Protein AF-A0A7C2EYW4-F1 (afdb_monomer)

Secondary structure (DSSP, 8-state):
-HHHHHHHHHHHHHHHHHHHTT--EEEEEEEE---TTHHHHHHHHHHTSTTEEEEEEETTTTEEEEEE-TTT--HHHHHHHHHHTT-EEEEPPPGGGEEEEEEEEE---S-HHHHHHHHTTSTTEEEEEEEEETTEEEEEEEEETTT--HHHHHHHHHHH-TT-EEEEPPHHHHHHHHHHT--

Sequence (183 aa):
MRSFIFAIAIELLFLTSILLAAQEGSLRLRVFGMGPHGEGDIKSVVSGLPGVFEVRVDALKKELSFKFAPEFITETKIIMALRRAGYDVRRLFPEWKLERVFLGISGIKDDIAEIEKELYAFYDVDRVEIFRNSDMFVAVIDFRKGKLDPGQLIWSLKFNFPDLNVEIIPSLKMHKESKEGIG

pLDDT: mean 85.78, std 16.64, range [35.69, 97.75]

Solvent-accessible surface area (backbone atoms only — not comparable to full-atom values): 10532 Å² total; per-residue (Å²): 115,72,69,60,55,54,53,54,52,52,52,51,54,50,52,52,51,56,66,66,70,66,64,70,40,73,53,59,33,40,53,42,79,66,57,101,61,28,59,62,54,52,48,49,60,52,61,69,37,70,48,41,44,79,77,45,69,40,72,64,72,25,36,39,35,34,33,30,35,58,92,68,39,50,72,68,58,52,55,50,49,44,44,74,74,66,32,49,75,42,68,68,74,57,73,93,49,49,40,78,49,36,34,39,40,33,66,79,83,70,61,67,66,58,56,52,33,56,55,50,65,40,88,52,46,72,47,77,47,75,47,81,54,93,93,32,34,39,38,41,36,32,25,38,58,93,75,64,61,71,66,57,57,49,49,50,49,36,69,80,36,72,70,44,48,68,46,81,48,60,75,72,59,61,62,52,59,73,59,67,78,74,123

Nearest PDB structures (foldseek):
  2l3m-assembly1_A  TM=9.181E-01  e=7.686E-05  Bacillus anthracis str. Ames
  1osd-assembly2_B  TM=9.434E-01  e=4.383E-04  Cupriavidus metallidurans
  7si3-assembly1_A  TM=4.619E-01  e=3.820E-06  Xenopus tropicalis
  2k1r-assembly1_A  TM=8.909E-01  e=1.216E-03  unclassified
  4un1-assembly2_C  TM=5.196E-01  e=2.044E-02  Desulfovibrio desulfuricans

Mean predicted aligned error: 9.36 Å

Radius of gyration: 23.15 Å; Cα contacts (8 Å, |Δi|>4): 263; chains: 1; bounding box: 55×27×84 Å

Structure (mmCIF, N/CA/C/O backbone):
data_AF-A0A7C2EYW4-F1
#
_entry.id   AF-A0A7C2EYW4-F1
#
loop_
_atom_site.group_PDB
_atom_site.id
_atom_site.type_symbol
_atom_site.label_atom_id
_atom_site.label_alt_id
_atom_site.label_comp_id
_atom_site.label_asym_id
_atom_site.label_entity_id
_atom_site.label_seq_id
_atom_site.pdbx_PDB_ins_code
_atom_site.Cartn_x
_atom_site.Cartn_y
_atom_site.Cartn_z
_atom_site.occupancy
_atom_site.B_iso_or_equiv
_atom_site.auth_seq_id
_atom_site.auth_comp_id
_atom_site.auth_asym_id
_atom_site.auth_atom_id
_atom_site.pdbx_PDB_model_num
ATOM 1 N N . MET A 1 1 ? -3.345 8.975 62.049 1.00 56.09 1 MET A N 1
ATOM 2 C CA . MET A 1 1 ? -2.383 8.368 61.096 1.00 56.09 1 MET A CA 1
ATOM 3 C C . MET A 1 1 ? -3.020 7.362 60.136 1.00 56.09 1 MET A C 1
ATOM 5 O O . MET A 1 1 ? -2.710 7.431 58.960 1.00 56.09 1 MET A O 1
ATOM 9 N N . ARG A 1 2 ? -3.942 6.481 60.565 1.00 53.00 2 ARG A N 1
ATOM 10 C CA . ARG A 1 2 ? -4.616 5.520 59.659 1.00 53.00 2 ARG A CA 1
ATOM 11 C C . ARG A 1 2 ? -5.459 6.169 58.547 1.00 53.00 2 ARG A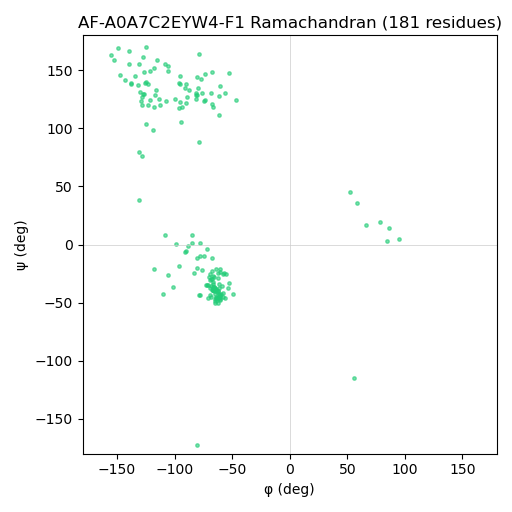 C 1
ATOM 13 O O . ARG A 1 2 ? -5.390 5.726 57.412 1.00 53.00 2 ARG A O 1
ATOM 20 N N . SER A 1 3 ? -6.190 7.241 58.841 1.00 54.00 3 SER A N 1
ATOM 21 C CA . SER A 1 3 ? -7.060 7.944 57.881 1.00 54.00 3 SER A CA 1
ATOM 22 C C . SER A 1 3 ? -6.310 8.664 56.749 1.00 54.00 3 SER A C 1
ATOM 24 O O . SER A 1 3 ? -6.818 8.729 55.637 1.00 54.00 3 SER A O 1
ATOM 26 N N . PHE A 1 4 ? -5.080 9.131 56.991 1.00 53.34 4 PHE A N 1
ATOM 27 C CA . PHE A 1 4 ? -4.237 9.759 55.960 1.00 53.34 4 PHE A CA 1
ATOM 28 C C . PHE A 1 4 ? -3.695 8.744 54.942 1.00 53.34 4 PHE A C 1
ATOM 30 O O . PHE A 1 4 ? -3.603 9.048 53.759 1.00 53.34 4 PHE A O 1
ATOM 37 N N . ILE A 1 5 ? -3.391 7.520 55.384 1.00 59.62 5 ILE A N 1
ATOM 38 C CA . ILE A 1 5 ? -2.897 6.447 54.507 1.00 59.62 5 ILE A CA 1
ATOM 39 C C . ILE A 1 5 ? -4.008 5.968 53.558 1.00 59.62 5 ILE A C 1
ATOM 41 O O . ILE A 1 5 ? -3.743 5.716 52.386 1.00 59.62 5 ILE A O 1
ATOM 45 N N . PHE A 1 6 ? -5.260 5.906 54.029 1.00 54.50 6 PHE A N 1
ATOM 46 C CA . PHE A 1 6 ? -6.409 5.563 53.181 1.00 54.50 6 PHE A CA 1
ATOM 47 C C . PHE A 1 6 ? -6.700 6.625 52.110 1.00 54.50 6 PHE A C 1
ATOM 49 O O . PHE A 1 6 ? -6.994 6.258 50.978 1.00 54.50 6 PHE A O 1
ATOM 56 N N . ALA A 1 7 ? -6.579 7.917 52.432 1.00 59.84 7 ALA A N 1
ATOM 57 C CA . ALA A 1 7 ? -6.786 8.993 51.458 1.00 59.84 7 ALA A CA 1
ATOM 58 C C . ALA A 1 7 ? -5.745 8.953 50.323 1.00 59.84 7 ALA A C 1
ATOM 60 O O . ALA A 1 7 ? -6.109 8.994 49.151 1.00 59.84 7 ALA A O 1
ATOM 61 N N . ILE A 1 8 ? -4.466 8.761 50.666 1.00 61.53 8 ILE A N 1
ATOM 62 C CA . ILE A 1 8 ? -3.371 8.649 49.688 1.00 61.53 8 ILE A CA 1
ATOM 63 C C . ILE A 1 8 ? -3.527 7.390 48.818 1.00 61.53 8 ILE A C 1
ATOM 65 O O . ILE A 1 8 ? -3.290 7.434 47.613 1.00 61.53 8 ILE A O 1
ATOM 69 N N . ALA A 1 9 ? -3.966 6.267 49.398 1.00 60.16 9 ALA A N 1
ATOM 70 C CA . ALA A 1 9 ? -4.212 5.037 48.644 1.00 60.16 9 ALA A CA 1
ATOM 71 C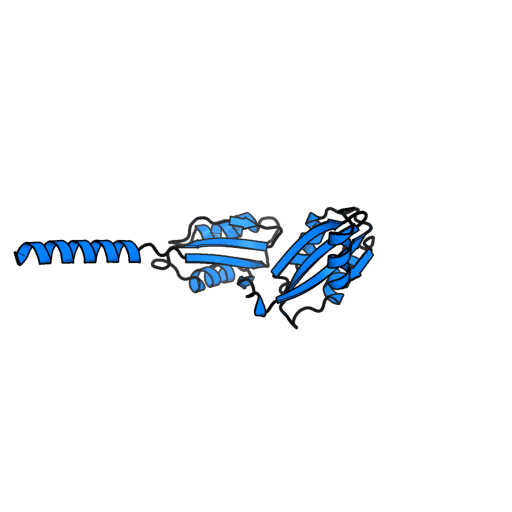 C . ALA A 1 9 ? -5.366 5.179 47.633 1.00 60.16 9 ALA A C 1
ATOM 73 O O . ALA A 1 9 ? -5.275 4.638 46.532 1.00 60.16 9 ALA A O 1
ATOM 74 N N . ILE A 1 10 ? -6.425 5.923 47.977 1.00 59.62 10 ILE A N 1
ATOM 75 C CA . ILE A 1 10 ? -7.556 6.201 47.077 1.00 59.62 10 ILE A CA 1
ATOM 76 C C . ILE A 1 10 ? -7.127 7.130 45.935 1.00 59.62 10 ILE A C 1
ATOM 78 O O . ILE A 1 10 ? -7.447 6.846 44.783 1.00 59.62 10 ILE A O 1
ATOM 82 N N . GLU A 1 11 ? -6.357 8.186 46.211 1.00 59.41 11 GLU A N 1
ATOM 83 C CA . GLU A 1 11 ? -5.841 9.072 45.157 1.00 59.41 11 GLU A CA 1
ATOM 84 C C . GLU A 1 11 ? -4.878 8.352 44.202 1.00 59.41 11 GLU A C 1
ATOM 86 O O . GLU A 1 11 ? -4.959 8.543 42.989 1.00 59.41 11 GLU A O 1
ATOM 91 N N . LEU A 1 12 ? -4.024 7.458 44.711 1.00 56.53 12 LEU A N 1
ATOM 92 C CA . LEU A 1 12 ? -3.147 6.623 43.879 1.00 56.53 12 LEU A CA 1
ATOM 93 C C . LEU A 1 12 ? -3.932 5.611 43.021 1.00 56.53 12 LEU A C 1
ATOM 95 O O . LEU A 1 12 ? -3.577 5.382 41.862 1.00 56.53 12 LEU A O 1
ATOM 99 N N . LEU A 1 13 ? -5.022 5.037 43.542 1.00 57.00 13 LEU A N 1
ATOM 100 C CA . LEU A 1 13 ? -5.949 4.186 42.778 1.00 57.00 13 LEU A CA 1
ATOM 101 C C . LEU A 1 13 ? -6.680 4.967 41.673 1.00 57.00 13 LEU A C 1
ATOM 103 O O . LEU A 1 13 ? -6.859 4.456 40.566 1.00 57.00 13 LEU A O 1
ATOM 107 N N . PHE A 1 14 ? -7.053 6.221 41.933 1.00 53.25 14 PHE A N 1
ATOM 108 C CA . PHE A 1 14 ? -7.632 7.109 40.922 1.00 53.25 14 PHE A CA 1
ATOM 109 C C . PHE A 1 14 ? -6.612 7.503 39.844 1.00 53.25 14 PHE A C 1
ATOM 111 O O . PHE A 1 14 ? -6.916 7.407 38.657 1.00 53.25 14 PHE A O 1
ATOM 118 N N . LEU A 1 15 ? -5.385 7.868 40.226 1.00 50.94 15 LEU A N 1
ATOM 119 C CA . LEU A 1 15 ? -4.314 8.235 39.289 1.00 50.94 15 LEU A CA 1
ATOM 120 C C . LEU A 1 15 ? -3.898 7.071 38.382 1.00 50.94 15 LEU A C 1
ATOM 122 O O . LEU A 1 15 ? -3.704 7.262 37.184 1.00 50.94 15 LEU A O 1
ATOM 126 N N . THR A 1 16 ? -3.811 5.856 38.924 1.00 49.16 16 THR A N 1
ATOM 127 C CA . THR A 1 16 ? -3.517 4.651 38.127 1.00 49.16 16 THR A CA 1
ATOM 128 C C . THR A 1 16 ? -4.662 4.278 37.188 1.00 49.16 16 THR A C 1
ATOM 130 O O . THR A 1 16 ? -4.400 3.880 36.057 1.00 49.16 16 THR A O 1
ATOM 133 N N . SER A 1 17 ? -5.918 4.476 37.598 1.00 46.69 17 SER A N 1
ATOM 134 C CA . SER A 1 17 ? -7.085 4.262 36.730 1.00 46.69 17 SER A CA 1
ATOM 135 C C . SER A 1 17 ? -7.138 5.263 35.570 1.00 46.69 17 SER A C 1
ATOM 137 O O . SER A 1 17 ? -7.440 4.875 34.447 1.00 46.69 17 SER A O 1
ATOM 139 N N . ILE A 1 18 ? -6.786 6.532 35.812 1.00 51.09 18 ILE A N 1
ATOM 140 C CA . ILE A 1 18 ? -6.699 7.566 34.766 1.00 51.09 18 ILE A CA 1
ATOM 141 C C . ILE A 1 18 ? -5.546 7.267 33.797 1.00 51.09 18 ILE A C 1
ATOM 143 O O . ILE A 1 18 ? -5.705 7.419 32.589 1.00 51.09 18 ILE A O 1
ATOM 147 N N . LEU A 1 19 ? -4.405 6.786 34.303 1.00 48.47 19 LEU A N 1
ATOM 148 C CA . LEU A 1 19 ? -3.255 6.430 33.467 1.00 48.47 19 LEU A CA 1
ATOM 149 C C . LEU A 1 19 ? -3.509 5.171 32.615 1.00 48.47 19 LEU A C 1
ATOM 151 O O . LEU A 1 19 ? -2.958 5.048 31.525 1.00 48.47 19 LEU A O 1
ATOM 155 N N . LEU A 1 20 ? -4.366 4.256 33.083 1.00 49.12 20 LEU A N 1
ATOM 156 C CA . LEU A 1 20 ? -4.793 3.071 32.332 1.00 49.12 20 LEU A CA 1
A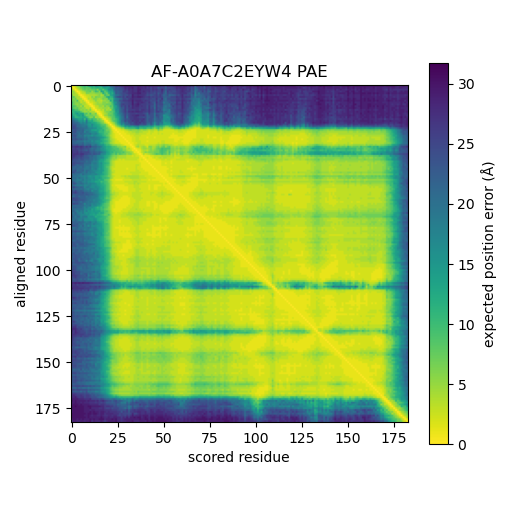TOM 157 C C . LEU A 1 20 ? -5.901 3.384 31.302 1.00 49.12 20 LEU A C 1
ATOM 159 O O . LEU A 1 20 ? -6.082 2.624 30.355 1.00 49.12 20 LEU A O 1
ATOM 163 N N . ALA A 1 21 ? -6.616 4.504 31.463 1.00 50.62 21 ALA A N 1
ATOM 164 C CA . ALA A 1 21 ? -7.762 4.909 30.643 1.00 50.62 21 ALA A CA 1
ATOM 165 C C . ALA A 1 21 ? -7.407 5.651 29.338 1.00 50.62 21 ALA A C 1
ATOM 167 O O . ALA A 1 21 ? -8.312 6.040 28.611 1.00 50.62 21 ALA A O 1
ATOM 168 N N . ALA A 1 22 ? -6.127 5.848 29.015 1.00 59.88 22 ALA A N 1
ATOM 169 C CA . ALA A 1 22 ? -5.719 6.569 27.803 1.00 59.88 22 ALA A CA 1
ATOM 170 C C . ALA A 1 22 ? -4.664 5.811 26.983 1.00 59.88 22 ALA A C 1
ATOM 172 O O . ALA A 1 22 ? -3.726 6.406 26.452 1.00 59.88 22 ALA A O 1
ATOM 173 N N . GLN A 1 23 ? -4.777 4.482 26.885 1.00 73.19 23 GLN A N 1
ATOM 174 C CA . GLN A 1 23 ? -3.941 3.736 25.947 1.00 73.19 23 GLN A CA 1
ATOM 175 C C . GLN A 1 23 ? -4.515 3.870 24.532 1.00 73.19 23 GLN A C 1
ATOM 177 O O . GLN A 1 23 ? -5.323 3.05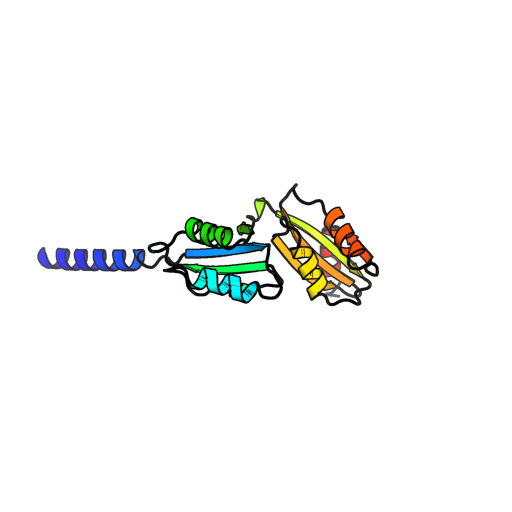7 24.098 1.00 73.19 23 GLN A O 1
ATOM 182 N N . GLU A 1 24 ? -4.099 4.915 23.814 1.00 88.38 24 GLU A N 1
ATOM 183 C CA . GLU A 1 24 ? -4.451 5.106 22.405 1.00 88.38 24 GLU A CA 1
ATOM 184 C C . GLU A 1 24 ? -3.915 3.943 21.554 1.00 88.38 24 GLU A C 1
ATOM 186 O O . GLU A 1 24 ? -2.724 3.618 21.574 1.00 88.38 24 GLU A O 1
ATOM 191 N N . GLY A 1 25 ? -4.796 3.326 20.770 1.00 93.06 25 GLY A N 1
ATOM 192 C CA . GLY A 1 25 ? -4.416 2.417 19.701 1.00 93.06 25 GLY A CA 1
ATOM 193 C C . GLY A 1 25 ? -3.999 3.199 18.458 1.00 93.06 25 GLY A C 1
ATOM 194 O O . GLY A 1 25 ? -4.581 4.231 18.131 1.00 93.06 25 GLY A O 1
ATOM 195 N N . SER A 1 26 ? -3.012 2.696 17.720 1.00 95.19 26 SER A N 1
ATOM 196 C CA . SER A 1 26 ? -2.669 3.198 16.388 1.00 95.19 26 SER A CA 1
ATOM 197 C C . SER A 1 26 ? -2.525 2.030 15.431 1.00 95.19 26 SER A C 1
ATOM 199 O O . SER A 1 26 ? -1.944 1.002 15.776 1.00 95.19 26 SER A O 1
ATOM 201 N N . LEU A 1 27 ? -3.063 2.186 14.224 1.00 95.94 27 LEU A N 1
ATOM 202 C CA . LEU A 1 27 ? -3.019 1.145 13.211 1.00 95.94 27 LEU A CA 1
ATOM 203 C C . LEU A 1 27 ? -2.704 1.747 11.843 1.00 95.94 27 LEU A C 1
ATOM 205 O O . LEU A 1 27 ? -3.226 2.794 11.458 1.00 95.94 27 LEU A O 1
ATOM 209 N N . ARG A 1 28 ? -1.839 1.043 11.109 1.00 96.81 28 ARG A N 1
ATO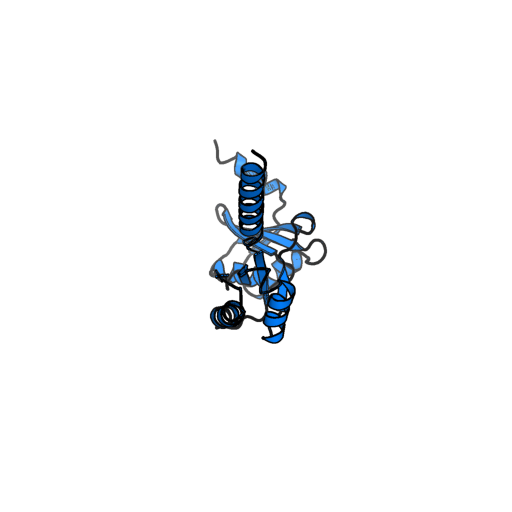M 210 C CA . ARG A 1 28 ? -1.521 1.293 9.704 1.00 96.81 28 ARG A CA 1
ATOM 211 C C . ARG A 1 28 ? -1.935 0.102 8.857 1.00 96.81 28 ARG A C 1
ATOM 213 O O . ARG A 1 28 ? -1.584 -1.041 9.159 1.00 96.81 28 ARG A O 1
ATOM 220 N N . LEU A 1 29 ? -2.689 0.386 7.805 1.00 97.06 29 LEU A N 1
ATOM 221 C CA . LEU A 1 29 ? -3.238 -0.591 6.880 1.00 97.06 29 LEU A CA 1
ATOM 222 C C . LEU A 1 29 ? -2.857 -0.240 5.444 1.00 97.06 29 LEU A C 1
ATOM 224 O O . LEU A 1 29 ? -2.769 0.927 5.066 1.00 97.06 29 LEU A O 1
ATOM 228 N N . ARG A 1 30 ? -2.701 -1.281 4.634 1.00 96.31 30 ARG A N 1
ATOM 229 C CA . ARG A 1 30 ? -2.747 -1.204 3.180 1.00 96.31 30 ARG A CA 1
ATOM 230 C C . ARG A 1 30 ? -4.184 -1.438 2.726 1.00 96.31 30 ARG A C 1
ATOM 232 O O . ARG A 1 30 ? -4.832 -2.353 3.241 1.00 96.31 30 ARG A O 1
ATOM 239 N N . VAL A 1 31 ? -4.672 -0.622 1.794 1.00 95.94 31 VAL A N 1
ATOM 240 C CA . VAL A 1 31 ? -6.066 -0.658 1.336 1.00 95.94 31 VAL A CA 1
ATOM 241 C C . VAL A 1 31 ? -6.144 -0.740 -0.189 1.00 95.94 31 VAL A C 1
ATOM 243 O O . VAL A 1 31 ? -5.578 0.078 -0.902 1.00 95.94 31 VAL A O 1
ATOM 246 N N . PHE A 1 32 ? -6.876 -1.718 -0.703 1.00 94.56 32 PHE A N 1
ATOM 247 C CA . PHE A 1 32 ? -7.069 -1.969 -2.127 1.00 94.56 32 PHE A CA 1
ATOM 248 C C . PHE A 1 32 ? -8.537 -1.776 -2.512 1.00 94.56 32 PHE A C 1
ATOM 250 O O . PHE A 1 32 ? -9.433 -1.835 -1.669 1.00 94.56 32 PHE A O 1
ATOM 257 N N . GLY A 1 33 ? -8.776 -1.533 -3.802 1.00 90.62 33 GLY A N 1
ATOM 258 C CA . GLY A 1 33 ? -10.104 -1.187 -4.317 1.00 90.62 33 GLY A CA 1
ATOM 259 C C . GLY A 1 33 ? -10.436 0.307 -4.240 1.00 90.62 33 GLY A C 1
ATOM 260 O O . GLY A 1 33 ? -11.592 0.677 -4.407 1.00 90.62 33 GLY A O 1
ATOM 261 N N . MET A 1 34 ? -9.444 1.176 -4.005 1.00 85.75 34 MET A N 1
ATOM 262 C CA . MET A 1 34 ? -9.630 2.626 -4.124 1.00 85.75 34 MET A CA 1
ATOM 263 C C . MET A 1 34 ? -9.878 3.014 -5.584 1.00 85.75 34 MET A C 1
ATOM 265 O O . MET A 1 34 ? -9.015 2.805 -6.436 1.00 85.75 34 MET A O 1
ATOM 269 N N . GLY A 1 35 ? -11.046 3.594 -5.862 1.00 80.00 35 GLY A N 1
ATOM 270 C CA . GLY A 1 35 ? -11.306 4.297 -7.118 1.00 80.00 35 GLY A CA 1
ATOM 271 C C . GLY A 1 35 ? -10.738 5.727 -7.115 1.00 80.00 35 GLY A C 1
ATOM 272 O O . GLY A 1 35 ? -10.090 6.131 -6.149 1.00 80.00 35 GLY A O 1
ATOM 273 N N . PRO A 1 36 ? -11.036 6.536 -8.148 1.00 75.75 36 PRO A N 1
ATOM 274 C CA . PRO A 1 36 ? -10.561 7.923 -8.271 1.00 75.75 36 PRO A CA 1
ATOM 275 C C . PRO A 1 36 ? -10.930 8.846 -7.095 1.00 75.75 36 PRO A C 1
ATOM 277 O O . PRO A 1 36 ? -10.243 9.831 -6.847 1.00 75.75 36 PRO A O 1
ATOM 280 N N . HIS A 1 37 ? -11.997 8.524 -6.357 1.00 78.06 37 HIS A N 1
ATOM 281 C CA . HIS A 1 37 ? -12.452 9.253 -5.164 1.00 78.06 37 HIS A CA 1
ATOM 282 C C . HIS A 1 37 ? -12.217 8.479 -3.852 1.00 78.06 37 HIS A C 1
ATOM 284 O O . HIS A 1 37 ? -12.649 8.910 -2.784 1.00 78.06 37 HIS A O 1
ATOM 290 N N . GLY A 1 38 ? -11.500 7.350 -3.918 1.00 77.88 38 GLY A N 1
ATOM 291 C CA . GLY A 1 38 ? -11.393 6.382 -2.825 1.00 77.88 38 GLY A CA 1
ATOM 292 C C . GLY A 1 38 ? -10.751 6.927 -1.548 1.00 77.88 38 GLY A C 1
ATOM 293 O O . GLY A 1 38 ? -11.041 6.425 -0.466 1.00 77.88 38 GLY A O 1
ATOM 294 N N . GLU A 1 39 ? -9.930 7.977 -1.639 1.00 86.88 39 GLU A N 1
ATOM 295 C CA . GLU A 1 39 ? -9.339 8.621 -0.462 1.00 86.88 39 GLU A CA 1
ATOM 296 C C . GLU A 1 39 ? -10.404 9.231 0.462 1.00 86.88 39 GLU A C 1
ATOM 298 O O . GLU A 1 39 ? -10.419 8.965 1.669 1.00 86.88 39 GLU A O 1
ATOM 303 N N . GLY A 1 40 ? -11.312 10.030 -0.108 1.00 89.69 40 GLY A N 1
ATOM 304 C CA . GLY A 1 40 ? -12.383 10.683 0.642 1.00 89.69 40 GLY A CA 1
ATOM 305 C C . GLY A 1 40 ? -13.363 9.669 1.226 1.00 89.69 40 GLY A C 1
ATOM 306 O O . GLY A 1 40 ? -13.727 9.767 2.400 1.00 89.69 40 GLY A O 1
ATOM 307 N N . ASP A 1 41 ? -13.717 8.656 0.436 1.00 91.75 41 ASP A N 1
ATOM 308 C CA . ASP A 1 41 ? -14.661 7.611 0.831 1.00 91.75 41 ASP A CA 1
ATOM 309 C C . ASP A 1 41 ? -14.115 6.760 1.986 1.00 91.75 41 ASP A C 1
ATOM 311 O O . ASP A 1 41 ? -14.798 6.561 2.992 1.00 91.75 41 ASP A O 1
ATOM 315 N N . ILE A 1 42 ? -12.857 6.308 1.904 1.00 94.44 42 ILE A N 1
ATOM 316 C CA . ILE A 1 42 ? -12.213 5.548 2.988 1.00 94.44 42 ILE A CA 1
ATOM 317 C C . ILE A 1 42 ? -12.111 6.390 4.250 1.00 94.44 42 ILE A C 1
ATOM 319 O O . ILE A 1 42 ? -12.429 5.910 5.342 1.00 94.44 42 ILE A O 1
ATOM 323 N N . LYS A 1 43 ? -11.673 7.646 4.116 1.00 95.12 43 LYS A N 1
ATOM 324 C CA . LYS A 1 43 ? -11.561 8.545 5.262 1.00 95.12 43 LYS A CA 1
AT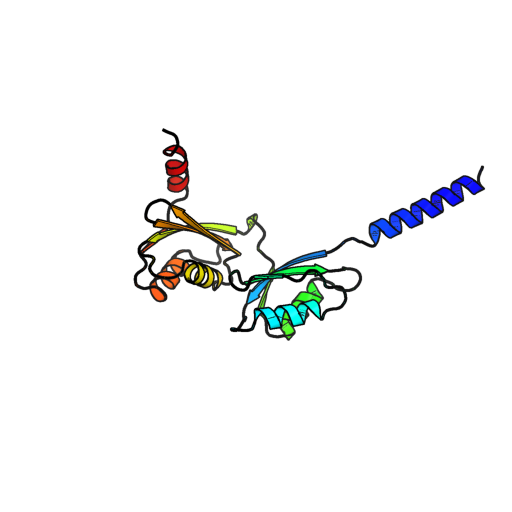OM 325 C C . LYS A 1 43 ? -12.921 8.736 5.930 1.00 95.12 43 LYS A C 1
ATOM 327 O O . LYS A 1 43 ? -12.995 8.648 7.150 1.00 95.12 43 LYS A O 1
ATOM 332 N N . SER A 1 44 ? -13.989 8.913 5.152 1.00 94.19 44 SER A N 1
ATOM 333 C CA . SER A 1 44 ? -15.357 9.030 5.666 1.00 94.19 44 SER A CA 1
ATOM 334 C C . SER A 1 44 ? -15.798 7.779 6.433 1.00 94.19 44 SER A C 1
ATOM 336 O O . SER A 1 44 ? -16.247 7.891 7.575 1.00 94.19 44 SER A O 1
ATOM 338 N N . VAL A 1 45 ? -15.585 6.585 5.863 1.00 95.00 45 VAL A N 1
ATOM 339 C CA . VAL A 1 45 ? -15.915 5.305 6.516 1.00 95.00 45 VAL A CA 1
ATOM 340 C C . VAL A 1 45 ? -15.217 5.177 7.867 1.00 95.00 45 VAL A C 1
ATOM 342 O O . VAL A 1 45 ? -15.848 4.794 8.847 1.00 95.00 45 VAL A O 1
ATOM 345 N N . VAL A 1 46 ? -13.924 5.498 7.930 1.00 96.12 46 VAL A N 1
ATOM 346 C CA . VAL A 1 46 ? -13.098 5.298 9.129 1.00 96.12 46 VAL A CA 1
ATOM 347 C C . VAL A 1 46 ? -13.355 6.380 10.175 1.00 96.12 46 VAL A C 1
ATOM 349 O O . VAL A 1 46 ? -13.510 6.060 11.349 1.00 96.12 46 VAL A O 1
ATOM 352 N N . SER A 1 47 ? -13.460 7.647 9.766 1.00 96.31 47 SER A N 1
ATOM 353 C CA . SER A 1 47 ? -13.791 8.762 10.664 1.00 96.31 47 SER A CA 1
ATOM 354 C C . SER A 1 47 ? -15.220 8.695 11.208 1.00 96.31 47 SER A C 1
ATOM 356 O O . SER A 1 47 ? -15.489 9.271 12.257 1.00 96.31 47 SER A O 1
ATOM 358 N N . GLY A 1 48 ? -16.133 7.992 10.532 1.00 95.88 48 GLY A N 1
ATOM 359 C CA . GLY A 1 48 ? -17.492 7.752 11.023 1.00 95.88 48 GLY A CA 1
ATOM 360 C C . GLY A 1 48 ? -17.585 6.711 12.145 1.00 95.88 48 GLY A C 1
ATOM 361 O O . GLY A 1 48 ? -18.651 6.552 12.741 1.00 95.88 48 GLY A O 1
ATOM 362 N N . LEU A 1 49 ? -16.503 5.983 12.443 1.00 96.88 49 LEU A N 1
ATOM 363 C CA . LEU A 1 49 ? -16.500 4.959 13.484 1.00 96.88 49 LEU A CA 1
ATOM 364 C C . LEU A 1 49 ? -16.307 5.582 14.878 1.00 96.88 49 LEU A C 1
ATOM 366 O O . LEU A 1 49 ? -15.330 6.304 15.093 1.00 96.88 49 LEU A O 1
ATOM 370 N N . PRO A 1 50 ? -17.174 5.266 15.862 1.00 94.25 50 PRO A N 1
ATOM 371 C CA . PRO A 1 50 ? -17.009 5.746 17.229 1.00 94.25 50 PRO A CA 1
ATOM 372 C C . PRO A 1 50 ? -15.651 5.353 17.815 1.00 94.25 50 PRO A C 1
ATOM 374 O O . PRO A 1 50 ? -15.259 4.187 17.764 1.00 94.25 50 PRO A O 1
ATOM 377 N N . GLY A 1 51 ? -14.952 6.332 18.389 1.00 93.94 51 GLY A N 1
ATOM 378 C CA . GLY A 1 51 ? -13.640 6.137 19.001 1.00 93.94 51 GLY A CA 1
ATOM 379 C C . GLY A 1 51 ? -12.457 6.199 18.034 1.00 93.94 51 GLY A C 1
ATOM 380 O O . GLY A 1 51 ? -11.340 5.997 18.488 1.00 93.94 51 GLY A O 1
ATOM 381 N N . VAL A 1 52 ? -12.650 6.480 16.740 1.00 96.75 52 VAL A N 1
ATOM 382 C CA . VAL A 1 52 ? -11.549 6.681 15.779 1.00 96.75 52 VAL A CA 1
ATOM 383 C C . VAL A 1 52 ? -11.226 8.169 15.611 1.00 96.75 52 VAL A C 1
ATOM 385 O O . VAL A 1 52 ? -12.123 9.002 15.524 1.00 96.75 52 VAL A O 1
ATOM 388 N N . PHE A 1 53 ? -9.938 8.511 15.541 1.00 95.56 53 PHE A N 1
ATOM 389 C CA . PHE A 1 53 ? -9.440 9.878 15.373 1.00 95.56 53 PHE A CA 1
ATOM 390 C C . PHE A 1 53 ? -8.110 9.912 14.593 1.00 95.56 53 PHE A C 1
ATOM 392 O O . PHE A 1 53 ? -7.507 8.881 14.303 1.00 95.56 53 PHE A O 1
ATOM 399 N N . GLU A 1 54 ? -7.667 11.108 14.189 1.00 95.19 54 GLU A N 1
ATOM 400 C CA . GLU A 1 54 ? -6.417 11.324 13.431 1.00 95.19 54 GLU A CA 1
ATOM 401 C C . GLU A 1 54 ? -6.271 10.464 12.154 1.00 95.19 54 GLU A C 1
ATOM 403 O O . GLU A 1 54 ? -5.215 9.902 11.868 1.00 95.19 54 GLU A O 1
ATOM 408 N N . VAL A 1 55 ? -7.334 10.368 11.353 1.00 97.06 55 VAL A N 1
ATOM 409 C CA . VAL A 1 55 ? -7.326 9.572 10.117 1.00 97.06 55 VAL A CA 1
ATOM 410 C C . VAL A 1 55 ? -6.537 10.274 9.011 1.00 97.06 55 VAL A C 1
ATOM 412 O O . VAL A 1 55 ? -6.868 11.396 8.609 1.00 97.06 55 VAL A O 1
ATOM 415 N N . ARG A 1 56 ? -5.529 9.588 8.471 1.00 96.62 56 ARG A N 1
ATOM 416 C CA . ARG A 1 56 ? -4.753 10.004 7.299 1.00 96.62 56 ARG A CA 1
ATOM 417 C C . ARG A 1 56 ? -4.762 8.901 6.257 1.00 96.62 56 ARG A C 1
ATOM 419 O O . ARG A 1 56 ? -4.614 7.724 6.586 1.00 96.62 56 ARG A O 1
ATOM 426 N N . VAL A 1 57 ? -4.895 9.305 5.007 1.00 95.69 57 VAL A N 1
ATOM 427 C CA . VAL A 1 57 ? -4.859 8.411 3.859 1.00 95.69 57 VAL A CA 1
ATOM 428 C C . VAL A 1 57 ? -3.750 8.898 2.939 1.00 95.69 57 VAL A C 1
ATOM 430 O O . VAL A 1 57 ? -3.571 10.098 2.764 1.00 95.69 57 VAL A O 1
ATOM 433 N N . ASP A 1 58 ? -2.984 7.960 2.405 1.00 93.62 58 ASP A N 1
ATOM 434 C CA . ASP A 1 58 ? -2.016 8.185 1.341 1.00 93.62 58 ASP A CA 1
ATOM 435 C C . ASP A 1 58 ? -2.468 7.325 0.161 1.00 93.62 58 ASP A C 1
ATOM 437 O O . ASP A 1 58 ? -2.281 6.105 0.158 1.00 93.62 58 ASP A O 1
ATOM 441 N N . ALA A 1 59 ? -3.151 7.944 -0.803 1.00 91.06 59 ALA A N 1
ATOM 442 C CA . ALA A 1 59 ? -3.730 7.232 -1.938 1.00 91.06 59 ALA A CA 1
ATOM 443 C C . ALA A 1 59 ? -2.658 6.628 -2.857 1.00 91.06 59 ALA A C 1
ATOM 445 O O . ALA A 1 59 ? -2.860 5.537 -3.391 1.00 91.06 59 ALA A O 1
ATOM 446 N N . LEU A 1 60 ? -1.509 7.300 -2.997 1.00 91.38 60 LEU A N 1
ATOM 447 C CA . LEU A 1 60 ? -0.390 6.837 -3.816 1.00 91.38 60 LEU A CA 1
ATOM 448 C C . LEU A 1 60 ? 0.182 5.546 -3.235 1.00 91.38 60 LEU A C 1
ATOM 450 O O . LEU A 1 60 ? 0.288 4.537 -3.932 1.00 91.38 60 LEU A O 1
ATOM 454 N N . LYS A 1 61 ? 0.474 5.552 -1.931 1.00 93.19 61 LYS A N 1
ATOM 455 C CA . LYS A 1 61 ? 0.994 4.371 -1.235 1.00 93.19 61 LYS A CA 1
ATOM 456 C C . LYS A 1 61 ? -0.088 3.359 -0.917 1.00 93.19 61 LYS A C 1
ATOM 458 O O . LYS A 1 61 ? 0.231 2.257 -0.493 1.00 93.19 61 LYS A O 1
ATOM 463 N N . LYS A 1 62 ? -1.365 3.706 -1.093 1.00 94.56 62 LYS A N 1
ATOM 464 C CA . LYS A 1 62 ? -2.515 2.921 -0.630 1.00 94.56 62 LYS A CA 1
ATOM 465 C C . LYS A 1 62 ? -2.491 2.697 0.885 1.00 94.56 62 LYS A C 1
ATOM 467 O O . LYS A 1 62 ? -2.826 1.612 1.373 1.00 94.56 62 LYS A O 1
ATOM 472 N N . GLU A 1 63 ? -2.025 3.687 1.644 1.00 95.31 63 GLU A N 1
ATOM 473 C CA . GLU A 1 63 ? -1.944 3.640 3.104 1.00 95.31 63 GLU A CA 1
ATOM 474 C C . GLU A 1 63 ? -3.151 4.289 3.759 1.00 95.31 63 GLU A C 1
ATOM 476 O O . GLU A 1 63 ? -3.577 5.374 3.384 1.00 95.31 63 GLU A O 1
ATOM 481 N N . LEU A 1 64 ? -3.645 3.649 4.809 1.00 97.06 64 LEU A N 1
ATOM 482 C CA . LEU A 1 64 ? -4.560 4.238 5.767 1.00 97.06 64 LEU A CA 1
ATOM 483 C C . LEU A 1 64 ? -3.903 4.151 7.143 1.00 97.06 64 LEU A C 1
ATOM 485 O O . LEU A 1 64 ? -3.553 3.063 7.601 1.00 97.06 64 LEU A O 1
ATOM 489 N N . SER A 1 65 ? -3.770 5.289 7.813 1.00 97.44 65 SER A N 1
ATOM 490 C CA . SER A 1 65 ? -3.293 5.373 9.190 1.00 97.44 65 SER A CA 1
ATOM 491 C C . SER A 1 65 ? -4.308 6.114 10.049 1.00 97.44 65 SER A C 1
ATOM 493 O O . SER A 1 65 ? -4.928 7.078 9.602 1.00 97.44 65 SER A O 1
ATOM 495 N N . PHE A 1 66 ? -4.521 5.641 11.268 1.00 97.06 66 PHE A N 1
ATOM 496 C CA . PHE A 1 66 ? -5.434 6.274 12.213 1.00 97.06 66 PHE A CA 1
ATOM 497 C C . PHE A 1 66 ? -5.048 5.927 13.644 1.00 97.06 66 PHE A C 1
ATOM 499 O O . PHE A 1 66 ? -4.314 4.963 13.906 1.00 97.06 66 PHE A O 1
ATOM 506 N N . LYS A 1 67 ? -5.582 6.714 14.571 1.00 97.12 67 LYS A N 1
ATOM 507 C CA . LYS A 1 67 ? -5.613 6.393 15.988 1.00 97.12 67 LYS A CA 1
ATOM 508 C C . LYS A 1 67 ? -7.028 6.044 16.414 1.00 97.12 67 LYS A C 1
ATOM 510 O O . LYS A 1 67 ? -8.002 6.417 15.760 1.00 97.12 67 LYS A O 1
ATOM 515 N N . PHE A 1 68 ? -7.150 5.279 17.482 1.00 96.44 68 PHE A N 1
ATOM 516 C CA . PHE A 1 68 ? -8.443 4.914 18.025 1.00 96.44 68 PHE A CA 1
ATOM 517 C C . PHE A 1 68 ? -8.357 4.647 19.522 1.00 96.44 68 PHE A C 1
ATOM 519 O O . PHE A 1 68 ? -7.295 4.355 20.060 1.00 96.44 68 PHE A O 1
ATOM 526 N N . ALA A 1 69 ? -9.503 4.734 20.172 1.00 95.75 69 ALA A N 1
ATOM 527 C CA . ALA A 1 69 ? -9.707 4.478 21.581 1.00 95.75 69 ALA A CA 1
ATOM 528 C C . ALA A 1 69 ? -10.166 3.011 21.756 1.00 95.75 69 ALA A C 1
ATOM 530 O O . ALA A 1 69 ? -11.302 2.680 21.375 1.00 95.75 69 ALA A O 1
ATOM 531 N N . PRO A 1 70 ? -9.292 2.095 22.235 1.00 93.94 70 PRO A N 1
ATOM 532 C CA . PRO A 1 70 ? -9.575 0.658 22.300 1.00 93.94 70 PRO A CA 1
ATOM 533 C C . PRO A 1 70 ? -10.785 0.288 23.168 1.00 93.94 70 PRO A C 1
ATOM 535 O O . PRO A 1 70 ? -11.374 -0.779 22.986 1.00 93.94 70 PRO A O 1
ATOM 538 N N . GLU A 1 71 ? -11.173 1.167 24.089 1.00 91.62 71 GLU A N 1
ATOM 539 C CA . GLU A 1 71 ? -12.353 1.041 24.937 1.00 91.62 71 GLU A CA 1
ATOM 540 C C . GLU A 1 71 ? -13.674 1.180 24.157 1.00 91.62 71 GLU A C 1
ATOM 542 O O . GLU A 1 71 ? -14.686 0.602 24.556 1.00 91.62 71 GLU A O 1
ATOM 547 N N . PHE A 1 72 ? -13.668 1.875 23.013 1.00 93.75 72 PHE A N 1
ATOM 548 C CA . PHE A 1 72 ? -14.849 2.054 22.158 1.00 93.75 72 PHE A CA 1
ATOM 549 C C . PHE A 1 72 ? -14.845 1.121 20.946 1.00 93.75 72 PHE A C 1
ATOM 551 O O . PHE A 1 72 ? -15.897 0.618 20.528 1.00 93.75 72 PHE A O 1
ATOM 558 N N . ILE A 1 73 ? -13.672 0.869 20.363 1.00 95.56 73 ILE A N 1
ATOM 559 C CA . ILE A 1 73 ? -13.557 0.115 19.118 1.00 95.56 73 ILE A CA 1
ATOM 560 C C . ILE A 1 73 ? -12.264 -0.694 19.051 1.00 95.56 73 ILE A C 1
ATOM 562 O O . ILE A 1 73 ? -11.215 -0.288 19.530 1.00 95.56 73 ILE A O 1
ATOM 566 N N . THR A 1 74 ? -12.332 -1.863 18.419 1.00 94.56 74 THR A N 1
ATOM 567 C CA . THR A 1 74 ? -11.173 -2.737 18.216 1.00 94.56 74 THR A CA 1
ATOM 568 C C . THR A 1 74 ? -10.699 -2.680 16.769 1.00 94.56 74 THR A C 1
ATOM 570 O O . THR A 1 74 ? -11.510 -2.498 15.856 1.00 94.56 74 THR A O 1
ATOM 573 N N . GLU A 1 75 ? -9.410 -2.944 16.530 1.00 95.06 75 GLU A N 1
ATOM 574 C CA . GLU A 1 75 ? -8.851 -3.058 15.172 1.00 95.06 75 GLU A CA 1
ATOM 575 C C . GLU A 1 75 ? -9.684 -3.978 14.271 1.00 95.06 75 GLU A C 1
ATOM 577 O O . GLU A 1 75 ? -9.949 -3.661 13.113 1.00 95.06 75 GLU A O 1
ATOM 582 N N . THR A 1 76 ? -10.132 -5.116 14.810 1.00 95.69 76 THR A N 1
ATOM 583 C CA . THR A 1 76 ? -10.948 -6.092 14.080 1.00 95.69 76 THR A CA 1
ATOM 584 C C . THR A 1 76 ? -12.262 -5.477 13.605 1.00 95.69 76 THR A C 1
ATOM 586 O O . THR A 1 76 ? -12.639 -5.685 12.453 1.00 95.69 76 THR A O 1
ATOM 589 N N . LYS A 1 77 ? -12.948 -4.689 14.445 1.00 96.19 77 LYS A N 1
ATOM 590 C CA . LYS A 1 77 ? -14.189 -4.003 14.051 1.00 96.19 77 LYS A CA 1
ATOM 591 C C . LYS A 1 77 ? -13.935 -2.965 12.955 1.00 96.19 77 LYS A C 1
ATOM 593 O O . LYS A 1 77 ? -14.729 -2.891 12.022 1.00 96.19 77 LYS A O 1
ATOM 598 N N . ILE A 1 78 ? -12.822 -2.231 13.025 1.00 96.94 78 ILE A N 1
ATOM 599 C CA . ILE A 1 78 ? -12.440 -1.241 12.003 1.00 96.94 78 ILE A CA 1
ATOM 600 C C . ILE A 1 78 ? -12.146 -1.929 10.664 1.00 96.94 78 ILE A C 1
ATOM 602 O O . ILE A 1 78 ? -12.711 -1.562 9.636 1.00 96.94 78 ILE A O 1
ATOM 606 N N . ILE A 1 79 ? -11.334 -2.991 10.678 1.00 97.25 79 ILE A N 1
ATOM 607 C CA . ILE A 1 79 ? -11.026 -3.802 9.490 1.00 97.25 79 ILE A CA 1
ATOM 608 C C . ILE A 1 79 ? -12.306 -4.389 8.878 1.00 97.25 79 ILE A C 1
ATOM 610 O O . ILE A 1 79 ? -12.475 -4.380 7.660 1.00 97.25 79 ILE A O 1
ATOM 614 N N . MET A 1 80 ? -13.233 -4.883 9.703 1.00 97.00 80 MET A N 1
ATOM 615 C CA . MET A 1 80 ? -14.519 -5.391 9.222 1.00 97.00 80 MET A CA 1
ATOM 616 C C . MET A 1 80 ? -15.397 -4.296 8.610 1.00 97.00 80 MET A C 1
ATOM 618 O O . MET A 1 80 ? -16.088 -4.572 7.632 1.00 97.00 80 MET A O 1
ATOM 622 N N . ALA A 1 81 ? -15.388 -3.078 9.157 1.00 96.94 81 ALA A N 1
ATOM 623 C CA . ALA A 1 81 ? -16.128 -1.951 8.593 1.00 96.94 81 ALA A CA 1
ATOM 624 C C . ALA A 1 81 ? -15.601 -1.578 7.199 1.00 96.94 81 ALA A C 1
ATOM 626 O O . ALA A 1 81 ? -16.388 -1.479 6.261 1.00 96.94 81 ALA A O 1
ATOM 627 N N . LEU A 1 82 ? -14.276 -1.492 7.040 1.00 96.75 82 LEU A N 1
ATOM 628 C CA . LEU A 1 82 ? -13.629 -1.260 5.743 1.00 96.75 82 LEU A CA 1
ATOM 629 C C . LEU A 1 82 ? -13.991 -2.343 4.717 1.00 96.75 82 LEU A C 1
ATOM 631 O O . LEU A 1 82 ? -14.382 -2.028 3.597 1.00 96.75 82 LEU A O 1
ATOM 635 N N . ARG A 1 83 ? -13.955 -3.619 5.121 1.00 96.75 83 ARG A N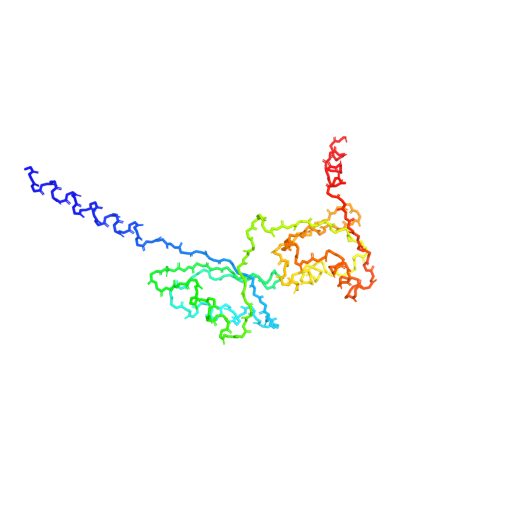 1
ATOM 636 C CA . ARG A 1 83 ? -14.351 -4.739 4.248 1.00 96.75 83 ARG A CA 1
ATOM 637 C C . ARG A 1 83 ? -15.819 -4.698 3.847 1.00 96.75 83 ARG A C 1
ATOM 639 O O . ARG A 1 83 ? -16.146 -4.981 2.701 1.00 96.75 83 ARG A O 1
ATOM 646 N N . ARG A 1 84 ? -16.715 -4.326 4.766 1.00 96.25 84 ARG A N 1
ATOM 647 C CA . ARG A 1 84 ? -18.147 -4.145 4.466 1.00 96.25 84 ARG A CA 1
ATOM 648 C C . ARG A 1 84 ? -18.405 -2.983 3.511 1.00 96.25 84 ARG A C 1
ATOM 650 O O . ARG A 1 84 ? -19.377 -3.040 2.770 1.00 96.25 84 ARG A O 1
ATOM 657 N N . ALA A 1 85 ? -17.538 -1.975 3.512 1.00 94.50 85 ALA A N 1
ATOM 658 C CA . ALA A 1 85 ? -17.566 -0.880 2.549 1.00 94.50 85 ALA A CA 1
ATOM 659 C C . ALA A 1 85 ? -16.972 -1.258 1.174 1.00 94.50 85 ALA A C 1
ATOM 661 O O . ALA A 1 85 ? -16.938 -0.417 0.284 1.00 94.50 85 ALA A O 1
ATOM 662 N N . GLY A 1 86 ? -16.531 -2.509 0.982 1.00 94.44 86 GLY A N 1
ATOM 663 C CA . GLY A 1 86 ? -16.038 -3.020 -0.301 1.00 94.44 86 GLY A CA 1
ATOM 664 C C . GLY A 1 86 ? -14.522 -2.943 -0.489 1.00 94.44 86 GLY A C 1
ATOM 665 O O . GLY A 1 86 ? -14.032 -3.305 -1.555 1.00 94.44 86 GLY A O 1
ATOM 666 N N . TYR A 1 87 ? -13.772 -2.518 0.529 1.00 95.81 87 TYR A N 1
ATOM 667 C CA . TYR A 1 87 ? -12.315 -2.431 0.452 1.00 95.81 87 TYR A CA 1
ATOM 668 C C . TYR A 1 87 ? -11.642 -3.729 0.893 1.00 95.81 87 TYR A C 1
ATOM 670 O O . TYR A 1 87 ? -11.992 -4.305 1.927 1.00 95.81 87 TYR A O 1
ATOM 678 N N . ASP A 1 88 ? -10.608 -4.150 0.168 1.00 95.50 88 ASP A N 1
ATOM 679 C CA . ASP A 1 88 ? -9.695 -5.169 0.683 1.00 95.50 88 ASP A CA 1
ATOM 680 C C . ASP A 1 88 ? -8.592 -4.496 1.500 1.00 95.50 88 ASP A C 1
ATOM 682 O O . ASP A 1 88 ? -8.017 -3.489 1.091 1.00 95.50 88 ASP A O 1
ATOM 686 N N . VAL A 1 89 ? -8.318 -5.023 2.690 1.00 96.12 89 VAL A N 1
ATOM 687 C CA . VAL A 1 89 ? -7.412 -4.390 3.649 1.00 96.12 89 VAL A CA 1
ATOM 688 C C . VAL A 1 89 ? -6.501 -5.400 4.320 1.00 96.12 89 VAL A C 1
ATOM 690 O O . VAL A 1 89 ? -6.919 -6.483 4.758 1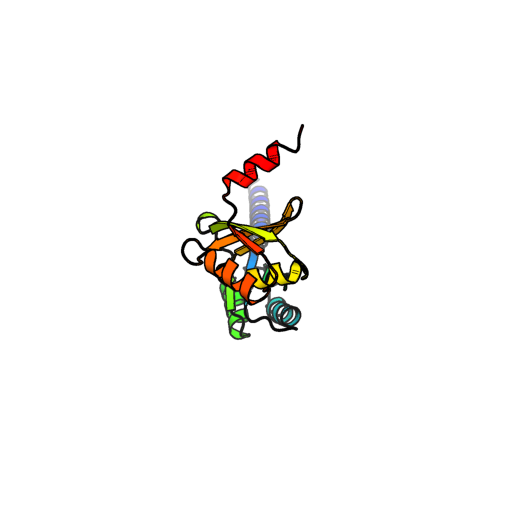.00 96.12 89 VAL A O 1
ATOM 693 N N . ARG A 1 90 ? -5.244 -4.984 4.469 1.00 95.06 90 ARG A N 1
ATOM 694 C CA . ARG A 1 90 ? -4.153 -5.777 5.029 1.00 95.06 90 ARG A CA 1
ATOM 695 C C . ARG A 1 90 ? -3.356 -4.942 6.030 1.00 95.06 90 ARG A C 1
ATOM 697 O O . ARG A 1 90 ? -3.148 -3.754 5.827 1.00 95.06 90 ARG A O 1
ATOM 704 N N . ARG A 1 91 ? -2.862 -5.565 7.102 1.00 95.69 91 ARG A N 1
ATOM 705 C CA . ARG A 1 91 ? -1.829 -4.957 7.962 1.00 95.69 91 ARG A CA 1
ATOM 706 C C . ARG A 1 91 ? -0.480 -4.970 7.253 1.00 95.69 91 ARG A C 1
ATOM 708 O O . ARG A 1 91 ? -0.198 -5.945 6.561 1.00 95.69 91 ARG A O 1
ATOM 715 N N . LEU A 1 92 ? 0.362 -3.967 7.487 1.00 94.50 92 LEU A N 1
ATOM 716 C CA . LEU A 1 92 ? 1.756 -3.997 7.029 1.00 94.50 92 LEU A CA 1
ATOM 717 C C . LEU A 1 92 ? 2.458 -5.283 7.493 1.00 94.50 92 LEU A C 1
ATOM 719 O O . LEU A 1 92 ? 2.112 -5.856 8.536 1.00 94.50 92 LEU A O 1
ATOM 723 N N . PHE A 1 93 ? 3.393 -5.788 6.693 1.00 95.00 93 PHE A N 1
ATOM 724 C CA . PHE A 1 93 ? 4.104 -7.006 7.062 1.00 95.00 93 PHE A CA 1
ATOM 725 C C . PHE A 1 93 ? 5.164 -6.695 8.124 1.00 95.00 93 PHE A C 1
ATOM 727 O O . PHE A 1 93 ? 5.816 -5.656 8.070 1.00 95.00 93 PHE A O 1
ATOM 734 N N . PRO A 1 94 ? 5.381 -7.592 9.099 1.00 94.06 94 PRO A N 1
ATOM 735 C CA . PRO A 1 94 ? 6.514 -7.441 9.997 1.00 94.06 94 PRO A CA 1
ATOM 736 C C . PRO A 1 94 ? 7.823 -7.653 9.223 1.00 94.06 94 PRO A C 1
ATOM 738 O O . PRO A 1 94 ? 7.870 -8.483 8.314 1.00 94.06 94 PRO A O 1
ATOM 741 N N . GLU A 1 95 ? 8.895 -6.968 9.626 1.00 93.06 95 GLU A N 1
ATOM 742 C CA . GLU A 1 95 ? 10.173 -6.940 8.891 1.00 93.06 95 GLU A CA 1
ATOM 743 C C . GLU A 1 95 ? 10.743 -8.330 8.579 1.00 93.06 95 GLU A C 1
ATOM 745 O O . GLU A 1 95 ? 11.232 -8.575 7.483 1.00 93.06 95 GLU A O 1
ATOM 750 N N . TRP A 1 96 ? 10.604 -9.292 9.493 1.00 94.38 96 TRP A N 1
ATOM 751 C CA . TRP A 1 96 ? 11.087 -10.665 9.300 1.00 94.38 96 TRP A CA 1
ATOM 752 C C . TRP A 1 96 ? 10.340 -11.457 8.208 1.00 94.38 96 TRP A C 1
ATOM 754 O O . TRP A 1 96 ? 10.779 -12.543 7.826 1.00 94.38 96 TRP A O 1
ATOM 764 N N . LYS A 1 97 ? 9.206 -10.945 7.712 1.00 96.44 97 LYS A N 1
ATOM 765 C CA . LYS A 1 97 ? 8.472 -11.486 6.556 1.00 96.44 97 LYS A CA 1
ATOM 766 C C . LYS A 1 97 ? 8.766 -10.737 5.260 1.00 96.44 97 LYS A C 1
ATOM 768 O O . LYS A 1 97 ? 8.161 -11.085 4.245 1.00 96.44 97 LYS A O 1
ATOM 773 N N . LEU A 1 98 ? 9.625 -9.725 5.287 1.00 96.44 98 LEU A N 1
ATOM 774 C CA . LEU A 1 98 ? 9.957 -8.934 4.114 1.00 96.44 98 LEU A CA 1
ATOM 775 C C . LEU A 1 98 ? 11.228 -9.454 3.440 1.00 96.44 98 LEU A C 1
ATOM 777 O O . LEU A 1 98 ? 12.167 -9.920 4.086 1.00 96.44 98 LEU A O 1
ATOM 781 N N . GLU A 1 99 ? 11.233 -9.364 2.120 1.00 95.88 99 GLU A N 1
ATOM 782 C CA . GLU A 1 99 ? 12.413 -9.424 1.267 1.00 95.88 99 GLU A CA 1
ATOM 783 C C . GLU A 1 99 ? 12.537 -8.097 0.528 1.00 95.88 99 GLU A C 1
ATOM 785 O O . GLU A 1 99 ? 11.541 -7.413 0.292 1.00 95.88 99 GLU A O 1
ATOM 790 N N . ARG A 1 100 ? 13.774 -7.736 0.181 1.00 96.31 100 ARG A N 1
ATOM 791 C CA . ARG A 1 100 ? 14.095 -6.480 -0.489 1.00 96.31 100 ARG A CA 1
ATOM 792 C C . ARG A 1 100 ? 14.670 -6.745 -1.867 1.00 96.31 100 ARG A C 1
ATOM 794 O O . ARG A 1 100 ? 15.615 -7.524 -1.996 1.00 96.31 100 ARG A O 1
ATOM 801 N N . VAL A 1 101 ? 14.165 -6.031 -2.866 1.00 96.38 101 VAL A N 1
ATOM 802 C CA . VAL A 1 101 ? 14.773 -5.953 -4.196 1.00 96.38 101 VAL A CA 1
ATOM 803 C C . VAL A 1 101 ? 15.098 -4.507 -4.545 1.00 96.38 101 VAL A C 1
ATOM 805 O O . VAL A 1 101 ? 14.426 -3.576 -4.105 1.00 96.38 101 VAL A O 1
ATOM 808 N N . PHE A 1 102 ? 16.154 -4.337 -5.332 1.00 96.25 102 PHE A N 1
ATOM 809 C CA . PHE A 1 102 ? 16.555 -3.062 -5.901 1.00 96.25 102 PHE A CA 1
ATOM 810 C C . PHE A 1 102 ? 16.349 -3.150 -7.405 1.00 96.25 102 PHE A C 1
ATOM 812 O O . PHE A 1 102 ? 16.934 -4.023 -8.051 1.00 96.25 102 PHE A O 1
ATOM 819 N N . LEU A 1 103 ? 15.515 -2.276 -7.953 1.00 95.81 103 LEU A N 1
ATOM 820 C CA . LEU A 1 103 ? 15.302 -2.174 -9.388 1.00 95.81 103 LEU A CA 1
ATOM 821 C C . LEU A 1 103 ? 15.964 -0.905 -9.899 1.00 95.81 103 LEU A C 1
ATOM 823 O O . LEU A 1 103 ? 15.672 0.189 -9.424 1.00 95.81 103 LEU A O 1
ATOM 827 N N . GLY A 1 104 ? 16.851 -1.069 -10.869 1.00 95.12 104 GLY A N 1
ATOM 828 C CA . GLY A 1 104 ? 17.366 0.026 -11.663 1.00 95.12 104 GLY A CA 1
ATOM 829 C C . GLY A 1 104 ? 16.380 0.382 -12.758 1.00 95.12 104 GLY A C 1
ATOM 830 O O . GLY A 1 104 ? 15.922 -0.510 -13.466 1.00 95.12 104 GLY A O 1
ATOM 831 N N . ILE A 1 105 ? 16.049 1.664 -12.886 1.00 94.25 105 ILE A N 1
ATOM 832 C CA . ILE A 1 105 ? 15.059 2.174 -13.833 1.00 94.25 105 ILE A CA 1
ATOM 833 C C . ILE A 1 105 ? 15.693 3.306 -14.637 1.00 94.25 105 ILE A C 1
ATOM 835 O O . ILE A 1 105 ? 16.124 4.317 -14.084 1.00 94.25 105 ILE A O 1
ATOM 839 N N . SER A 1 106 ? 15.751 3.132 -15.952 1.00 92.69 106 SER A N 1
ATOM 840 C CA . SER A 1 106 ? 16.270 4.118 -16.906 1.00 92.69 106 SER A CA 1
ATOM 841 C C . SER A 1 106 ? 15.260 4.377 -18.018 1.00 92.69 106 SER A C 1
ATOM 843 O O . SER A 1 106 ? 14.369 3.564 -18.259 1.00 92.69 106 SER A O 1
ATOM 845 N N . GLY A 1 107 ? 15.415 5.504 -18.717 1.00 88.12 107 GLY A N 1
ATOM 846 C CA . GLY A 1 107 ? 14.493 5.896 -19.789 1.00 88.12 107 GLY A CA 1
ATOM 847 C C . GLY A 1 107 ? 13.183 6.504 -19.283 1.00 88.12 107 GLY A C 1
ATOM 848 O O . GLY A 1 107 ? 12.211 6.545 -20.030 1.00 88.12 107 GLY A O 1
ATOM 849 N N . ILE A 1 108 ? 13.154 6.980 -18.032 1.00 83.19 108 ILE A N 1
ATOM 850 C CA . ILE A 1 108 ? 11.966 7.601 -17.439 1.00 83.19 108 ILE A CA 1
ATOM 851 C C . ILE A 1 108 ? 11.578 8.849 -18.237 1.00 83.19 108 ILE A C 1
ATOM 853 O O . ILE A 1 108 ? 12.285 9.858 -18.223 1.00 83.19 108 ILE A O 1
ATOM 857 N N . LYS A 1 109 ? 10.440 8.755 -18.924 1.00 78.69 109 LYS A N 1
ATOM 858 C CA . LYS A 1 109 ? 9.692 9.889 -19.486 1.00 78.69 109 LYS A CA 1
ATOM 859 C C . LYS A 1 109 ? 8.428 10.178 -18.676 1.00 78.69 109 LYS A C 1
ATOM 861 O O . LYS A 1 109 ? 7.954 11.310 -18.680 1.00 78.69 109 LYS A O 1
ATOM 866 N N . ASP A 1 110 ? 7.912 9.148 -18.011 1.00 70.25 110 ASP A N 1
ATOM 867 C CA . ASP A 1 110 ? 6.721 9.189 -17.173 1.00 70.25 110 ASP A CA 1
ATOM 868 C C . ASP A 1 110 ? 7.006 9.789 -15.791 1.00 70.25 110 ASP A C 1
ATOM 870 O O . ASP A 1 110 ? 8.154 9.901 -15.355 1.00 70.25 110 ASP A O 1
ATOM 874 N N . ASP A 1 111 ? 5.945 10.169 -15.083 1.00 81.94 111 ASP A N 1
ATOM 875 C CA . ASP A 1 111 ? 6.052 10.630 -13.701 1.00 81.94 111 ASP A CA 1
ATOM 876 C C . ASP A 1 111 ? 6.465 9.462 -12.785 1.00 81.94 111 ASP A C 1
ATOM 878 O O . ASP A 1 111 ? 5.851 8.391 -12.793 1.00 81.94 111 ASP A O 1
ATOM 882 N N . ILE A 1 112 ? 7.490 9.680 -11.956 1.00 91.25 112 ILE A N 1
ATOM 883 C CA . ILE A 1 112 ? 7.951 8.736 -10.924 1.00 91.25 112 ILE A CA 1
ATOM 884 C C . ILE A 1 112 ? 6.783 8.310 -10.025 1.00 91.25 112 ILE A C 1
ATOM 886 O O . ILE A 1 112 ? 6.739 7.159 -9.589 1.00 91.25 112 ILE A O 1
ATOM 890 N N . ALA A 1 113 ? 5.820 9.205 -9.789 1.00 92.12 1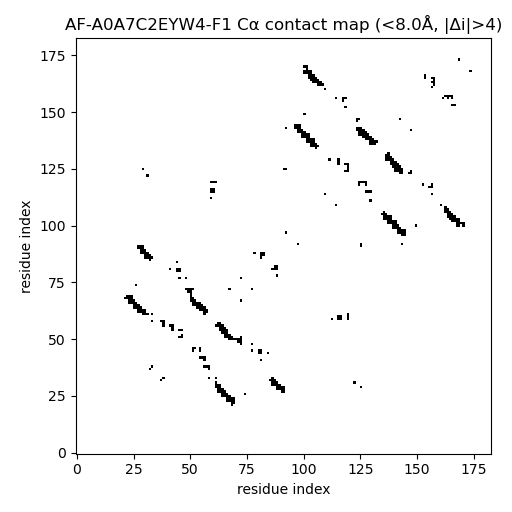13 ALA A N 1
ATOM 891 C CA . ALA A 1 113 ? 4.629 8.911 -9.004 1.00 92.12 113 ALA A CA 1
ATOM 892 C C . ALA A 1 113 ? 3.763 7.794 -9.619 1.00 92.12 113 ALA A C 1
ATOM 894 O O . ALA A 1 113 ? 3.232 6.963 -8.881 1.00 92.12 113 ALA A O 1
ATOM 895 N N . GLU A 1 114 ? 3.637 7.725 -10.949 1.00 92.75 114 GLU A N 1
ATOM 896 C CA . GLU A 1 114 ? 2.875 6.653 -11.608 1.00 92.75 114 GLU A CA 1
ATOM 897 C C . GLU A 1 114 ? 3.626 5.316 -11.553 1.00 92.75 114 GLU A C 1
ATOM 899 O O . GLU A 1 114 ? 3.006 4.276 -11.334 1.00 92.75 114 GLU A O 1
ATOM 904 N N . ILE A 1 115 ? 4.960 5.333 -11.637 1.00 94.75 115 ILE A N 1
ATOM 905 C CA . ILE A 1 115 ? 5.788 4.136 -11.412 1.00 94.75 115 ILE A CA 1
ATOM 906 C C . ILE A 1 115 ? 5.632 3.639 -9.967 1.00 94.75 115 ILE A C 1
ATOM 908 O O . ILE A 1 115 ? 5.439 2.446 -9.735 1.00 94.75 115 ILE A O 1
ATOM 912 N N . GLU A 1 116 ? 5.691 4.535 -8.979 1.00 95.75 116 GLU A N 1
ATOM 913 C CA . GLU A 1 116 ? 5.520 4.178 -7.565 1.00 95.75 116 GLU A CA 1
ATOM 914 C C . GLU A 1 116 ? 4.125 3.584 -7.305 1.00 95.75 116 GLU A C 1
ATOM 916 O O . GLU A 1 116 ? 3.993 2.543 -6.655 1.00 95.75 116 GLU A O 1
ATOM 921 N N . LYS A 1 117 ? 3.083 4.192 -7.875 1.00 93.94 117 LYS A N 1
ATOM 922 C CA . LYS A 1 117 ? 1.696 3.716 -7.799 1.00 93.94 117 LYS A CA 1
ATOM 923 C C . LYS A 1 117 ? 1.504 2.345 -8.450 1.00 93.94 117 LYS A C 1
ATOM 925 O O . LYS A 1 117 ? 0.791 1.511 -7.887 1.00 93.94 117 LYS A O 1
ATOM 930 N N . GLU A 1 118 ? 2.145 2.100 -9.592 1.00 94.88 118 GLU A N 1
ATOM 931 C CA . GLU A 1 118 ? 2.153 0.793 -10.257 1.00 94.88 118 GLU A CA 1
ATOM 932 C C . GLU A 1 118 ? 2.800 -0.277 -9.366 1.00 94.88 118 GLU A C 1
ATOM 934 O O . GLU A 1 118 ? 2.258 -1.367 -9.191 1.00 94.88 118 GLU A O 1
ATOM 939 N N . LEU A 1 119 ? 3.913 0.042 -8.703 1.00 96.81 119 LEU A N 1
ATOM 940 C CA . LEU A 1 119 ? 4.562 -0.881 -7.768 1.00 96.81 119 LEU A CA 1
ATOM 941 C C . LEU A 1 119 ? 3.687 -1.171 -6.535 1.00 96.81 119 LEU A C 1
ATOM 943 O O . LEU A 1 119 ? 3.570 -2.326 -6.121 1.00 96.81 119 LEU A O 1
ATOM 947 N N . TYR A 1 120 ? 2.992 -0.168 -5.990 1.00 96.19 120 TYR A N 1
ATOM 948 C CA . TYR A 1 120 ? 1.998 -0.369 -4.925 1.00 96.19 120 TYR A CA 1
ATOM 949 C C . TYR A 1 120 ? 0.699 -1.046 -5.400 1.00 96.19 120 TYR A C 1
ATOM 951 O O . TYR A 1 120 ? -0.182 -1.344 -4.583 1.00 96.19 120 TYR A O 1
ATOM 959 N N . ALA A 1 121 ? 0.532 -1.327 -6.698 1.00 94.56 121 ALA A N 1
ATOM 960 C CA . ALA A 1 121 ? -0.589 -2.128 -7.182 1.00 94.56 121 ALA A CA 1
ATOM 961 C C . ALA A 1 121 ? -0.515 -3.587 -6.714 1.00 94.56 121 ALA A C 1
ATOM 963 O O . ALA A 1 121 ? -1.556 -4.218 -6.516 1.00 94.56 121 ALA A O 1
ATOM 964 N N . PHE A 1 122 ? 0.691 -4.088 -6.453 1.00 96.25 122 PHE A N 1
ATOM 965 C CA . PHE A 1 122 ? 0.930 -5.444 -5.983 1.00 96.25 122 PHE A CA 1
ATOM 966 C C . PHE A 1 122 ? 0.538 -5.615 -4.514 1.00 96.25 122 PHE A C 1
ATOM 968 O O . PHE A 1 122 ? 1.058 -4.944 -3.625 1.00 96.25 122 PHE A O 1
ATOM 975 N N . TYR A 1 123 ? -0.334 -6.588 -4.239 1.00 95.25 123 TYR A N 1
ATOM 976 C CA . TYR A 1 123 ? -0.835 -6.852 -2.885 1.00 95.25 123 TYR A CA 1
ATOM 977 C C . TYR A 1 123 ? 0.272 -7.185 -1.867 1.00 95.25 123 TYR A C 1
ATOM 979 O O . TYR A 1 123 ? 0.197 -6.816 -0.687 1.00 95.25 123 TYR A O 1
ATOM 987 N N . ASP A 1 124 ? 1.304 -7.888 -2.336 1.00 97.00 124 ASP A N 1
ATOM 988 C CA . ASP A 1 124 ? 2.431 -8.348 -1.529 1.00 97.00 124 ASP A CA 1
ATOM 989 C C . ASP A 1 124 ? 3.584 -7.331 -1.435 1.00 97.00 124 ASP A C 1
ATOM 991 O O . ASP A 1 124 ? 4.538 -7.596 -0.708 1.00 97.00 124 ASP A O 1
ATOM 995 N N . VAL A 1 125 ? 3.495 -6.164 -2.086 1.00 97.38 125 VAL A N 1
ATOM 996 C CA . VAL A 1 125 ? 4.413 -5.035 -1.849 1.00 97.38 125 VAL A CA 1
ATOM 997 C C . VAL A 1 125 ? 3.990 -4.295 -0.577 1.00 97.38 125 VAL A C 1
ATOM 999 O O . VAL A 1 125 ? 2.806 -4.047 -0.339 1.00 97.38 125 VAL A O 1
ATOM 1002 N N . ASP A 1 126 ? 4.961 -3.973 0.274 1.00 96.12 126 ASP A N 1
ATOM 1003 C CA . ASP A 1 126 ? 4.743 -3.280 1.550 1.00 96.12 126 ASP A CA 1
ATOM 1004 C C . ASP A 1 126 ? 5.278 -1.848 1.514 1.00 96.12 126 ASP A C 1
ATOM 1006 O O . ASP A 1 126 ? 4.600 -0.922 1.961 1.00 96.12 126 ASP A O 1
ATOM 1010 N N . ARG A 1 127 ? 6.465 -1.656 0.928 1.00 96.44 127 ARG A N 1
ATOM 1011 C CA . ARG A 1 127 ? 7.123 -0.353 0.809 1.00 96.44 127 ARG A CA 1
ATOM 1012 C C . ARG A 1 127 ? 7.854 -0.235 -0.519 1.00 96.44 127 ARG A C 1
ATOM 1014 O O . ARG A 1 127 ? 8.494 -1.183 -0.964 1.00 96.44 127 ARG A O 1
ATOM 1021 N N . VAL A 1 128 ? 7.784 0.955 -1.093 1.00 97.62 128 VAL A N 1
ATOM 1022 C CA . VAL A 1 128 ? 8.531 1.393 -2.267 1.00 97.62 128 VAL A CA 1
ATOM 1023 C C . VAL A 1 128 ? 9.171 2.729 -1.923 1.00 97.62 128 VAL A C 1
ATOM 1025 O O . VAL A 1 128 ? 8.506 3.624 -1.403 1.00 97.62 128 VAL A O 1
ATOM 1028 N N . GLU A 1 129 ? 10.460 2.849 -2.201 1.00 94.75 129 GLU A N 1
ATOM 1029 C CA . GLU A 1 129 ? 11.203 4.102 -2.140 1.00 94.75 129 GLU A CA 1
ATOM 1030 C C . GLU A 1 129 ? 11.946 4.264 -3.460 1.00 94.75 129 GLU A C 1
ATOM 1032 O O . GLU A 1 129 ? 12.708 3.379 -3.847 1.00 94.75 129 GLU A O 1
ATOM 1037 N N . ILE A 1 130 ? 11.721 5.372 -4.164 1.00 94.31 130 ILE A N 1
ATOM 1038 C CA . ILE A 1 130 ? 12.400 5.659 -5.427 1.00 94.31 130 ILE A CA 1
ATOM 1039 C C . ILE A 1 130 ? 13.301 6.867 -5.227 1.00 94.31 130 ILE A C 1
ATOM 1041 O O . ILE A 1 130 ? 12.849 7.931 -4.807 1.00 94.31 130 ILE A O 1
ATOM 1045 N N . PHE A 1 131 ? 14.582 6.713 -5.541 1.00 91.69 131 PHE A N 1
ATOM 1046 C CA . PHE A 1 131 ? 15.540 7.809 -5.511 1.00 91.69 131 PHE A CA 1
ATOM 1047 C C . PHE A 1 131 ? 16.350 7.860 -6.796 1.00 91.69 131 PHE A C 1
ATOM 1049 O O . PHE A 1 131 ? 16.516 6.868 -7.506 1.00 91.69 131 PHE A O 1
ATOM 1056 N N . ARG A 1 132 ? 16.861 9.050 -7.099 1.00 90.50 132 ARG A N 1
ATOM 1057 C CA . ARG A 1 132 ? 17.747 9.260 -8.236 1.00 90.50 132 ARG A CA 1
ATOM 1058 C C . ARG A 1 132 ? 19.165 8.829 -7.867 1.00 90.50 132 ARG A C 1
ATOM 1060 O O . ARG A 1 132 ? 19.690 9.285 -6.854 1.00 90.50 132 ARG A O 1
ATOM 1067 N N . ASN A 1 133 ? 19.780 7.996 -8.697 1.00 86.94 133 ASN A N 1
ATOM 1068 C CA . ASN A 1 133 ? 21.189 7.633 -8.614 1.00 86.94 133 ASN A CA 1
ATOM 1069 C C . ASN A 1 133 ? 21.849 7.925 -9.965 1.00 86.94 133 ASN A C 1
ATOM 1071 O O . ASN A 1 133 ? 21.664 7.187 -10.928 1.00 86.94 133 ASN A O 1
ATOM 1075 N N . SER A 1 134 ? 22.607 9.019 -10.031 1.00 84.88 134 SER A N 1
ATOM 1076 C CA . SER A 1 134 ? 23.289 9.459 -11.252 1.00 84.88 134 SER A CA 1
ATOM 1077 C C . SER A 1 134 ? 22.320 9.641 -12.439 1.00 84.88 134 SER A C 1
ATOM 1079 O O . SER A 1 134 ? 21.459 10.531 -12.411 1.00 84.88 134 SER A O 1
ATOM 1081 N N . ASP A 1 135 ? 22.457 8.830 -13.485 1.00 85.81 135 ASP A N 1
ATOM 1082 C CA . ASP A 1 135 ? 21.666 8.846 -14.717 1.00 85.81 135 ASP A CA 1
ATOM 1083 C C . ASP A 1 135 ? 20.413 7.958 -14.663 1.00 85.81 135 ASP A C 1
ATOM 1085 O O . ASP A 1 135 ? 19.574 8.025 -15.564 1.00 85.81 135 ASP A O 1
ATOM 1089 N N . MET A 1 136 ? 20.237 7.192 -13.587 1.00 90.00 136 MET A N 1
ATOM 1090 C CA . MET A 1 136 ? 19.118 6.276 -13.404 1.00 90.00 136 MET A CA 1
ATOM 1091 C C . MET A 1 136 ? 18.353 6.541 -12.104 1.00 90.00 136 MET A C 1
ATOM 1093 O O . MET A 1 136 ? 18.764 7.307 -11.230 1.00 90.00 136 MET A O 1
ATOM 1097 N N . PHE A 1 137 ? 17.204 5.894 -11.966 1.00 93.44 137 PHE A N 1
ATOM 1098 C CA . PHE A 1 137 ? 16.480 5.805 -10.707 1.00 93.44 137 PHE A CA 1
ATOM 1099 C C . PHE A 1 137 ? 16.633 4.412 -10.123 1.00 93.44 137 PHE A C 1
ATOM 1101 O O . PHE A 1 137 ? 16.764 3.421 -10.840 1.00 93.44 137 PHE A O 1
ATOM 1108 N N . VAL A 1 138 ? 16.602 4.343 -8.802 1.00 94.75 138 VAL A N 1
ATOM 1109 C CA . VAL A 1 138 ? 16.617 3.096 -8.055 1.00 94.75 138 VAL A CA 1
ATOM 1110 C C . VAL A 1 138 ? 15.324 3.024 -7.267 1.00 94.75 138 VAL A C 1
ATOM 1112 O O . VAL A 1 138 ? 15.082 3.866 -6.405 1.00 94.75 138 VAL A O 1
ATOM 1115 N N . ALA A 1 139 ? 14.516 2.007 -7.549 1.00 96.44 139 ALA A N 1
ATOM 1116 C CA . ALA A 1 139 ? 13.381 1.641 -6.719 1.00 96.44 139 ALA A CA 1
ATOM 1117 C C . ALA A 1 139 ? 13.807 0.556 -5.722 1.00 96.44 139 ALA A C 1
ATOM 1119 O O . ALA A 1 139 ? 14.206 -0.545 -6.109 1.00 96.44 139 ALA A O 1
ATOM 1120 N N . VAL A 1 140 ? 13.719 0.865 -4.433 1.00 97.00 140 VAL A N 1
ATOM 1121 C CA . VAL A 1 140 ? 13.899 -0.078 -3.329 1.00 97.00 140 VAL A CA 1
ATOM 1122 C C . VAL A 1 140 ? 12.532 -0.560 -2.902 1.00 97.00 140 VAL A C 1
ATOM 1124 O O . VAL A 1 140 ? 11.693 0.228 -2.472 1.00 97.00 140 VAL A O 1
ATOM 1127 N N . ILE A 1 141 ? 12.306 -1.860 -3.040 1.00 97.75 141 ILE A N 1
ATOM 1128 C CA . ILE A 1 141 ? 10.988 -2.452 -2.854 1.00 97.75 141 ILE A CA 1
ATOM 1129 C C . ILE A 1 141 ? 11.096 -3.527 -1.789 1.00 97.75 141 ILE A C 1
ATOM 1131 O O . ILE A 1 141 ? 11.833 -4.501 -1.958 1.00 97.75 141 ILE A O 1
ATOM 1135 N N . ASP A 1 142 ? 10.337 -3.354 -0.712 1.00 97.12 142 ASP A N 1
ATOM 1136 C CA . ASP A 1 142 ? 10.129 -4.382 0.296 1.00 97.12 142 ASP A CA 1
ATOM 1137 C C . ASP A 1 142 ? 8.789 -5.064 0.053 1.00 97.12 142 ASP A C 1
ATOM 1139 O O . ASP A 1 142 ? 7.738 -4.421 -0.017 1.00 97.12 142 ASP A O 1
ATOM 1143 N N . PHE A 1 143 ? 8.829 -6.382 -0.069 1.00 97.31 143 PHE A N 1
ATOM 1144 C CA . PHE A 1 143 ? 7.670 -7.200 -0.389 1.00 97.31 143 PHE A CA 1
ATOM 1145 C C . PHE A 1 143 ? 7.666 -8.479 0.438 1.00 97.31 143 PHE A C 1
ATOM 1147 O O . PHE A 1 143 ? 8.649 -8.853 1.077 1.00 97.31 143 PHE A O 1
ATOM 1154 N N . ARG A 1 144 ? 6.534 -9.172 0.453 1.00 96.81 144 ARG A N 1
ATOM 1155 C CA . ARG A 1 144 ? 6.368 -10.389 1.235 1.00 96.81 144 ARG A CA 1
ATOM 1156 C C . ARG A 1 144 ? 7.236 -11.522 0.700 1.00 96.81 144 ARG A C 1
ATOM 1158 O O . ARG A 1 144 ? 7.031 -12.022 -0.409 1.00 96.81 144 ARG A O 1
ATOM 1165 N N . LYS A 1 145 ? 8.112 -12.009 1.573 1.00 95.25 145 LYS A N 1
ATOM 1166 C CA . LYS A 1 145 ? 8.989 -13.155 1.352 1.00 95.25 145 LYS A CA 1
ATOM 1167 C C . LYS A 1 145 ? 8.245 -14.349 0.758 1.00 95.25 145 LYS A C 1
ATOM 1169 O O . LYS A 1 145 ? 7.268 -14.838 1.339 1.00 95.25 145 LYS A O 1
ATOM 1174 N N . GLY A 1 146 ? 8.734 -14.827 -0.386 1.00 94.12 146 GLY A N 1
ATOM 1175 C CA . GLY A 1 146 ? 8.226 -16.020 -1.069 1.00 94.12 146 GLY A CA 1
ATOM 1176 C C . GLY A 1 146 ? 6.800 -15.909 -1.624 1.00 94.12 146 GLY A C 1
ATOM 1177 O O . GLY A 1 146 ? 6.172 -16.942 -1.864 1.00 94.12 146 GLY A O 1
ATOM 1178 N N . LYS A 1 147 ? 6.252 -14.694 -1.774 1.00 95.19 147 LYS A N 1
ATOM 1179 C CA . LYS A 1 147 ? 4.914 -14.467 -2.357 1.00 95.19 147 LYS A CA 1
ATOM 1180 C C . LYS A 1 147 ? 4.913 -13.636 -3.631 1.00 95.19 147 LYS A C 1
ATOM 1182 O O . LYS A 1 147 ? 3.976 -13.767 -4.408 1.00 95.19 147 LYS A O 1
ATOM 1187 N N . LEU A 1 148 ? 5.967 -12.865 -3.865 1.00 94.25 148 LEU A N 1
ATOM 1188 C CA . LEU A 1 148 ? 6.143 -12.077 -5.072 1.00 94.25 148 LEU A CA 1
ATOM 1189 C C . LEU A 1 148 ? 7.498 -12.407 -5.694 1.00 94.25 148 LEU A C 1
ATOM 1191 O O . LEU A 1 148 ? 8.515 -12.402 -5.003 1.00 94.25 148 LEU A O 1
ATOM 1195 N N . ASP A 1 149 ? 7.499 -12.710 -6.988 1.00 94.38 149 ASP A N 1
ATOM 1196 C CA . ASP A 1 149 ? 8.726 -12.869 -7.764 1.00 94.38 149 ASP A CA 1
ATOM 1197 C C . ASP A 1 149 ? 9.124 -11.498 -8.342 1.00 94.38 149 ASP A C 1
ATOM 1199 O O . ASP A 1 149 ? 8.289 -10.863 -8.995 1.00 94.38 149 ASP A O 1
ATOM 1203 N N . PRO A 1 150 ? 10.365 -11.011 -8.143 1.00 94.19 150 PRO A N 1
ATOM 1204 C CA . PRO A 1 150 ? 10.781 -9.713 -8.673 1.00 94.19 150 PRO A CA 1
ATOM 1205 C C . PRO A 1 150 ? 10.653 -9.561 -10.195 1.00 94.19 150 PRO A C 1
ATOM 1207 O O . PRO A 1 150 ? 10.481 -8.448 -10.689 1.00 94.19 150 PRO A O 1
ATOM 1210 N N . GLY A 1 151 ? 10.689 -10.656 -10.955 1.00 95.19 151 GLY A N 1
ATOM 1211 C CA . GLY A 1 151 ? 10.423 -10.657 -12.388 1.00 95.19 151 GLY A CA 1
ATOM 1212 C C . GLY A 1 151 ? 9.000 -10.213 -12.737 1.00 95.19 151 GLY A C 1
ATOM 1213 O O . GLY A 1 151 ? 8.809 -9.602 -13.785 1.00 95.19 151 GLY A O 1
ATOM 1214 N N . GLN A 1 152 ? 8.016 -10.426 -11.853 1.00 96.12 152 GLN A N 1
ATOM 1215 C CA . GLN A 1 152 ? 6.648 -9.920 -12.041 1.00 96.12 152 GLN A CA 1
ATOM 1216 C C . GLN A 1 152 ? 6.598 -8.390 -11.970 1.00 96.12 152 GLN A C 1
ATOM 1218 O O . GLN A 1 152 ? 5.906 -7.770 -12.773 1.00 96.12 152 GLN A O 1
ATOM 1223 N N . LEU A 1 153 ? 7.374 -7.782 -11.065 1.00 96.75 153 LEU A N 1
ATOM 1224 C CA . LEU A 1 153 ? 7.492 -6.323 -10.957 1.00 96.75 153 LEU A CA 1
ATOM 1225 C C . LEU A 1 153 ? 8.092 -5.731 -12.237 1.00 96.75 153 LEU A C 1
ATOM 1227 O O . LEU A 1 153 ? 7.543 -4.793 -12.809 1.00 96.75 153 LEU A O 1
ATOM 1231 N N . ILE A 1 154 ? 9.190 -6.321 -12.721 1.00 96.25 154 ILE A N 1
ATOM 1232 C CA . ILE A 1 154 ? 9.853 -5.895 -13.963 1.00 96.25 154 ILE A CA 1
ATOM 1233 C C . ILE A 1 154 ? 8.907 -6.029 -15.153 1.00 96.25 154 ILE A C 1
ATOM 1235 O O . ILE A 1 154 ? 8.826 -5.123 -15.980 1.00 96.25 154 ILE A O 1
ATOM 1239 N N . TRP A 1 155 ? 8.203 -7.158 -15.247 1.00 95.75 155 TRP A N 1
ATOM 1240 C CA . TRP A 1 155 ? 7.257 -7.403 -16.325 1.00 95.75 155 TRP A CA 1
ATOM 1241 C C . TRP A 1 155 ? 6.121 -6.374 -16.321 1.00 95.75 155 TRP A C 1
ATOM 1243 O O . TRP A 1 155 ? 5.846 -5.802 -17.371 1.00 95.75 155 TRP A O 1
ATOM 1253 N N . SER A 1 156 ? 5.532 -6.070 -15.158 1.00 95.38 156 SER A N 1
ATOM 1254 C CA . SER A 1 156 ? 4.467 -5.060 -15.023 1.00 95.38 156 SER A CA 1
ATOM 1255 C C . SER A 1 156 ? 4.935 -3.675 -15.449 1.00 95.38 156 SER A C 1
ATOM 1257 O O . SER A 1 156 ? 4.281 -3.019 -16.256 1.00 95.38 156 SER A O 1
ATOM 1259 N N . LEU A 1 157 ? 6.113 -3.259 -14.971 1.00 95.25 157 LEU A N 1
ATOM 1260 C CA . LEU A 1 157 ? 6.688 -1.968 -15.337 1.00 95.25 157 LEU A CA 1
ATOM 1261 C C . LEU A 1 157 ? 6.952 -1.872 -16.841 1.00 95.25 157 LEU A C 1
ATOM 1263 O O . LEU A 1 157 ? 6.581 -0.881 -17.450 1.00 95.25 157 LEU A O 1
ATOM 1267 N N . LYS A 1 158 ? 7.532 -2.902 -17.466 1.00 93.94 158 LYS A N 1
ATOM 1268 C CA . LYS A 1 158 ? 7.771 -2.900 -18.920 1.00 93.94 158 LYS A CA 1
ATOM 1269 C C . LYS A 1 158 ? 6.483 -2.984 -19.736 1.00 93.94 158 LYS A C 1
ATOM 1271 O O . LYS A 1 158 ? 6.438 -2.484 -20.852 1.00 93.94 158 LYS A O 1
ATOM 1276 N N . PHE A 1 159 ? 5.453 -3.640 -19.211 1.00 93.94 159 PHE A N 1
ATOM 1277 C CA . PHE A 1 159 ? 4.162 -3.737 -19.880 1.00 93.94 159 PHE A CA 1
ATOM 1278 C C . PHE A 1 159 ? 3.428 -2.389 -19.882 1.00 93.94 159 PHE A C 1
ATOM 1280 O O . PHE A 1 159 ? 2.943 -1.964 -20.928 1.00 93.94 159 PHE A O 1
ATOM 1287 N N . ASN A 1 160 ? 3.385 -1.708 -18.735 1.00 93.69 160 ASN A N 1
ATOM 1288 C CA . ASN A 1 160 ? 2.683 -0.431 -18.582 1.00 93.69 160 ASN A CA 1
ATOM 1289 C C . ASN A 1 160 ? 3.513 0.776 -19.040 1.00 93.69 160 ASN A C 1
ATOM 1291 O O . ASN A 1 160 ? 2.944 1.782 -19.458 1.00 93.69 160 ASN A O 1
ATOM 1295 N N . PHE A 1 161 ? 4.841 0.653 -19.035 1.00 93.62 161 PHE A N 1
ATOM 1296 C CA . PHE A 1 161 ? 5.779 1.680 -19.479 1.00 93.62 161 PHE A CA 1
ATOM 1297 C C . PHE A 1 161 ? 6.819 1.068 -20.444 1.00 93.62 161 PHE A C 1
ATOM 1299 O O . PHE A 1 161 ? 7.950 0.767 -20.048 1.00 93.62 161 PHE A O 1
ATOM 1306 N N . PRO A 1 162 ? 6.458 0.859 -21.727 1.00 90.56 162 PRO A N 1
ATOM 1307 C CA . PRO A 1 162 ? 7.284 0.124 -22.696 1.00 90.56 162 PRO A CA 1
ATOM 1308 C C . PRO A 1 162 ? 8.667 0.723 -22.965 1.00 90.56 162 PRO A C 1
ATOM 1310 O O . PRO A 1 162 ? 9.582 0.009 -23.374 1.00 90.56 162 PRO A O 1
ATOM 1313 N N . ASP A 1 163 ? 8.820 2.025 -22.728 1.00 91.00 163 ASP A N 1
ATOM 1314 C CA . ASP A 1 163 ? 10.072 2.753 -22.927 1.00 91.00 163 ASP A CA 1
ATOM 1315 C C . ASP A 1 163 ? 11.062 2.574 -21.760 1.00 91.00 163 ASP A C 1
ATOM 1317 O O . ASP A 1 163 ? 12.234 2.943 -21.887 1.00 91.00 163 ASP A O 1
ATOM 1321 N N . LEU A 1 164 ? 10.624 2.016 -20.622 1.00 92.50 164 LEU A N 1
ATOM 1322 C CA . LEU A 1 164 ? 11.489 1.828 -19.463 1.00 92.50 164 LEU A CA 1
ATOM 1323 C C . LEU A 1 164 ? 12.440 0.651 -19.662 1.00 92.50 164 LEU A C 1
ATOM 1325 O O . LEU A 1 164 ? 12.040 -0.490 -19.916 1.00 92.50 164 LEU A O 1
ATOM 1329 N N . ASN A 1 165 ? 13.719 0.906 -19.401 1.00 93.38 165 ASN A N 1
ATOM 1330 C CA . ASN A 1 165 ? 14.653 -0.168 -19.116 1.00 93.38 165 ASN A CA 1
ATOM 1331 C C . ASN A 1 165 ? 14.670 -0.430 -17.609 1.00 93.38 165 ASN A C 1
ATOM 1333 O O . ASN A 1 165 ? 14.976 0.466 -16.823 1.00 93.38 165 ASN A O 1
ATOM 1337 N N . VAL A 1 166 ? 14.348 -1.666 -17.225 1.00 94.75 166 VAL A N 1
ATOM 1338 C CA . VAL A 1 166 ? 14.276 -2.099 -15.826 1.00 94.75 166 VAL A CA 1
ATOM 1339 C C . VAL A 1 166 ? 15.114 -3.354 -15.631 1.00 94.75 166 VAL A C 1
ATOM 1341 O O . VAL A 1 166 ? 14.940 -4.337 -16.364 1.00 94.75 166 VAL A O 1
ATOM 1344 N N . GLU A 1 167 ? 15.984 -3.329 -14.624 1.00 94.00 167 GLU A N 1
ATOM 1345 C CA . GLU A 1 167 ? 16.859 -4.440 -14.246 1.00 94.00 167 GLU A CA 1
ATOM 1346 C C . GLU A 1 167 ? 16.978 -4.605 -12.726 1.00 94.00 167 GLU A C 1
ATOM 1348 O O . GLU A 1 167 ? 16.803 -3.655 -11.966 1.00 94.00 167 GLU A O 1
ATOM 1353 N N . ILE A 1 168 ? 17.293 -5.819 -12.267 1.00 94.12 168 ILE A N 1
ATOM 1354 C CA . ILE A 1 168 ? 17.577 -6.071 -10.849 1.00 94.12 168 ILE A CA 1
ATOM 1355 C C . ILE A 1 168 ? 19.018 -5.672 -10.555 1.00 94.12 168 ILE A C 1
ATOM 1357 O O . ILE A 1 168 ? 19.952 -6.207 -11.156 1.00 94.12 168 ILE A O 1
ATOM 1361 N N . ILE A 1 169 ? 19.206 -4.806 -9.563 1.00 91.50 169 ILE A N 1
ATOM 1362 C CA . ILE A 1 169 ? 20.527 -4.439 -9.065 1.00 91.50 169 ILE A CA 1
ATOM 1363 C C . ILE A 1 169 ? 20.868 -5.320 -7.853 1.00 91.50 169 ILE A C 1
ATOM 1365 O O . ILE A 1 169 ? 20.146 -5.318 -6.853 1.00 91.50 169 ILE A O 1
ATOM 1369 N N . PRO A 1 170 ? 21.988 -6.065 -7.879 1.00 84.12 170 PRO A N 1
ATOM 1370 C CA . PRO A 1 170 ? 22.467 -6.778 -6.702 1.00 84.12 170 PRO A CA 1
ATOM 1371 C C . PRO A 1 170 ? 22.781 -5.813 -5.550 1.00 84.12 170 PRO A C 1
ATOM 1373 O O . PRO A 1 170 ? 23.477 -4.815 -5.739 1.00 84.12 170 PRO A O 1
ATOM 1376 N N . SER A 1 171 ? 22.369 -6.158 -4.329 1.00 72.38 171 SER A N 1
ATOM 1377 C CA . SER A 1 171 ? 22.570 -5.346 -3.113 1.00 72.38 171 SER A CA 1
ATOM 1378 C C . SER A 1 171 ? 24.036 -4.968 -2.824 1.00 72.38 171 SER A C 1
ATOM 1380 O O . SER A 1 171 ? 24.309 -3.938 -2.206 1.00 72.38 171 SER A O 1
ATOM 1382 N N . LEU A 1 172 ? 24.995 -5.767 -3.306 1.00 58.97 172 LEU A N 1
ATOM 1383 C CA . LEU A 1 172 ? 26.438 -5.503 -3.217 1.00 58.97 172 LEU A CA 1
ATOM 1384 C C . LEU A 1 172 ? 26.898 -4.308 -4.067 1.00 58.97 172 LEU A C 1
ATOM 1386 O O . LEU A 1 172 ? 27.867 -3.649 -3.694 1.00 58.97 172 LEU A O 1
ATOM 1390 N N . LYS A 1 173 ? 26.228 -4.017 -5.192 1.00 61.25 173 LYS A N 1
ATOM 1391 C CA . LYS A 1 173 ? 26.588 -2.881 -6.058 1.00 61.25 173 LYS A CA 1
ATOM 1392 C C . LYS A 1 173 ? 26.236 -1.538 -5.400 1.00 61.25 173 LYS A C 1
ATOM 1394 O O . LYS A 1 173 ? 27.039 -0.617 -5.456 1.00 61.25 173 LYS A O 1
ATOM 1399 N N . MET A 1 174 ? 25.137 -1.487 -4.642 1.00 57.59 174 MET A N 1
ATOM 1400 C CA . MET A 1 174 ? 24.691 -0.294 -3.896 1.00 57.59 174 MET A CA 1
ATOM 1401 C C . MET A 1 174 ? 25.701 0.177 -2.829 1.00 57.59 174 MET A C 1
ATOM 1403 O O . MET A 1 174 ? 25.850 1.370 -2.590 1.00 57.59 174 MET A O 1
ATOM 1407 N N . HIS A 1 175 ? 26.429 -0.747 -2.185 1.00 51.66 175 HIS A N 1
ATOM 1408 C CA . HIS A 1 175 ? 27.412 -0.403 -1.143 1.00 51.66 175 HIS A CA 1
ATOM 1409 C C . HIS A 1 175 ? 28.728 0.165 -1.692 1.00 51.66 175 HIS A C 1
ATOM 1411 O O . HIS A 1 175 ? 29.464 0.810 -0.943 1.00 51.66 175 HIS A O 1
ATOM 1417 N N . LYS A 1 176 ? 29.060 -0.101 -2.962 1.00 51.69 176 LYS A N 1
ATOM 1418 C CA . LYS A 1 176 ? 30.296 0.401 -3.579 1.00 51.69 176 LYS A CA 1
ATOM 1419 C C . LYS A 1 176 ? 30.157 1.861 -4.003 1.00 51.69 176 LYS A C 1
ATOM 1421 O O . LYS A 1 176 ? 31.021 2.661 -3.668 1.00 51.69 176 LYS A O 1
ATOM 1426 N N . GLU A 1 177 ? 29.032 2.226 -4.609 1.00 50.91 177 GLU A N 1
ATOM 1427 C CA . GLU A 1 177 ? 28.789 3.597 -5.083 1.00 50.91 177 GLU A CA 1
ATOM 1428 C C . GLU A 1 177 ? 28.666 4.609 -3.930 1.00 50.91 177 GLU A C 1
ATOM 1430 O O . GLU A 1 177 ? 29.164 5.726 -4.029 1.00 50.91 177 GLU A O 1
ATOM 1435 N N . SER A 1 178 ? 28.134 4.198 -2.771 1.00 49.62 178 SER A N 1
ATOM 1436 C CA . SER A 1 178 ? 28.118 5.041 -1.563 1.00 49.62 178 SER A CA 1
ATOM 1437 C C . SER A 1 178 ? 29.515 5.370 -1.013 1.00 49.62 178 SER A C 1
ATOM 1439 O O . SER A 1 178 ? 29.638 6.325 -0.245 1.00 49.62 178 SER A O 1
ATOM 1441 N N . LYS A 1 179 ? 30.554 4.588 -1.342 1.00 44.78 179 LYS A N 1
ATOM 1442 C CA . LYS A 1 179 ? 31.927 4.811 -0.856 1.00 44.78 179 LYS A CA 1
ATOM 1443 C C . LYS A 1 179 ? 32.807 5.584 -1.836 1.00 44.78 179 LYS A C 1
ATOM 1445 O O . LYS A 1 179 ? 33.815 6.128 -1.403 1.00 44.78 179 LYS A O 1
ATOM 1450 N N . GLU A 1 180 ? 32.436 5.655 -3.110 1.00 45.97 180 GLU A N 1
ATOM 1451 C CA . GLU A 1 180 ? 33.216 6.358 -4.142 1.00 45.97 180 GLU A CA 1
ATOM 1452 C C . GLU A 1 180 ? 32.817 7.839 -4.306 1.00 45.97 180 GLU A C 1
ATOM 1454 O O . GLU A 1 180 ? 33.519 8.586 -4.975 1.00 45.97 180 GLU A O 1
ATOM 1459 N N . GLY A 1 181 ? 31.754 8.303 -3.634 1.00 40.19 181 GLY A N 1
ATOM 1460 C CA . GLY A 1 181 ? 31.347 9.718 -3.591 1.00 40.19 181 GLY A CA 1
ATOM 1461 C C . GLY A 1 181 ? 32.051 10.587 -2.535 1.00 40.19 181 GLY A C 1
ATOM 1462 O O . GLY A 1 181 ? 31.636 11.722 -2.311 1.00 40.19 181 GLY A O 1
ATOM 1463 N N . ILE A 1 182 ? 33.076 10.063 -1.853 1.00 43.28 182 ILE A N 1
ATOM 1464 C CA . ILE A 1 182 ? 33.922 10.815 -0.913 1.00 43.28 182 ILE A CA 1
ATOM 1465 C C . ILE A 1 182 ? 35.383 10.583 -1.318 1.00 43.28 182 ILE A C 1
ATOM 1467 O O . ILE A 1 182 ? 36.092 9.779 -0.711 1.00 43.28 182 ILE A O 1
ATOM 1471 N N . GLY A 1 183 ? 35.804 11.249 -2.390 1.00 35.69 183 GLY A N 1
ATOM 1472 C CA . GLY A 1 183 ? 37.181 11.288 -2.881 1.00 35.69 183 GLY A CA 1
ATOM 1473 C C . GLY A 1 183 ? 37.479 12.650 -3.475 1.00 35.69 183 GLY A C 1
ATOM 1474 O O . GLY A 1 183 ? 36.674 13.081 -4.328 1.00 35.69 183 GLY A O 1
#

Foldseek 3Di:
DVVVVVVVVVVVVVVVVVVVQDPKDKFKKQKPPQDPCNQVVLQCLQVPAPFKADWDADVLLSMIITIGRVVRDDPVRSCVSCVVVVMDMDGADDPVQKDKWKKKKAQDPDDVSVLSSLLSNDPFWRDWDWDDDVRIIIIITIGGPPPDDVVVSVVSCCVVPVRMDMDTDPPVVVVVSVVVVPD